Protein AF-A0A3N1JK08-F1 (afdb_monomer)

Radius of gyration: 27.76 Å; Cα contacts (8 Å, |Δi|>4): 219; chains: 1; bounding box: 85×27×81 Å

Secondary structure (DSSP, 8-state):
-------PPPEEEE-HHHHHHHS---THHHHHHHHHHHHHHHHHHHHHHHHIIIIII--HHHHHHHHHHHHHHHHHHHHHHHHHHHHHHHHHHHHHHHHHHHHHHHHHHHTTPPPP-HHHHHHHHTS-TTPPP----S---TT----EEEE--S-TTEEEEEEEETTTTEEEEEEEE---------

pLDDT: mean 75.29, std 17.27, range [30.97, 95.31]

Foldseek 3Di:
DDDDDDWQDKDKAQLLLLVVLLPPPDCVVLVVLCVVLVVVLVVQLVVQLCCCCVPPPVDNVVSNVVSVVVSVVSVVVSVVVVVVVSVVSVVSSLVSLLVRLVVVQVRCVVSVHAGFDSNVSSVLSNDPQQDDDDDDPDDDDRHGGCQKDWTDGPDNQKIWIWGWDDVSIMIMIIIDGDPDPPPPDD

Structure (mmCIF, N/CA/C/O backbone):
data_AF-A0A3N1JK08-F1
#
_entry.id   AF-A0A3N1JK08-F1
#
loop_
_atom_site.group_PDB
_atom_site.id
_atom_site.type_symbol
_atom_site.label_atom_id
_atom_site.label_alt_id
_atom_site.label_comp_id
_atom_site.label_asym_id
_atom_site.label_entity_id
_atom_site.label_seq_id
_atom_site.pdbx_PDB_ins_code
_atom_site.Cartn_x
_atom_site.Cartn_y
_atom_site.Cartn_z
_atom_site.occupancy
_atom_site.B_iso_or_equiv
_atom_site.auth_seq_id
_atom_site.auth_comp_id
_atom_site.auth_asym_id
_atom_site.auth_atom_id
_atom_site.pdbx_PDB_model_num
ATOM 1 N N . MET A 1 1 ? -26.810 13.423 39.790 1.00 31.41 1 MET A N 1
ATOM 2 C CA . MET A 1 1 ? -27.246 13.125 38.409 1.00 31.41 1 MET A CA 1
ATOM 3 C C . MET A 1 1 ? -26.680 11.770 38.028 1.00 31.41 1 MET A C 1
ATOM 5 O O . MET A 1 1 ? -25.498 11.568 38.285 1.00 31.41 1 MET A O 1
ATOM 9 N N . PRO A 1 2 ? -27.500 10.824 37.549 1.00 30.97 2 PRO A N 1
ATOM 10 C CA . PRO A 1 2 ? -27.060 9.454 37.349 1.00 30.97 2 PRO A CA 1
ATOM 11 C C . PRO A 1 2 ? -26.238 9.355 36.062 1.00 30.97 2 PRO A C 1
ATOM 13 O O . PRO A 1 2 ? -26.643 9.842 35.012 1.00 30.97 2 PRO A O 1
ATOM 16 N N . VAL A 1 3 ? -25.067 8.742 36.186 1.00 31.19 3 VAL A N 1
ATOM 17 C CA . VAL A 1 3 ? -24.175 8.369 35.089 1.00 31.19 3 VAL A CA 1
ATOM 18 C C . VAL A 1 3 ? -24.888 7.303 34.255 1.00 31.19 3 VAL A C 1
ATOM 20 O O . VAL A 1 3 ? -25.159 6.213 34.759 1.00 31.19 3 VAL A O 1
ATOM 23 N N . THR A 1 4 ? -25.221 7.611 33.004 1.00 40.06 4 THR A N 1
ATOM 24 C CA . THR A 1 4 ? -25.591 6.602 32.005 1.00 40.06 4 THR A CA 1
ATOM 25 C C . THR A 1 4 ? -24.372 5.714 31.765 1.00 40.06 4 THR A C 1
ATOM 27 O O . THR A 1 4 ? -23.363 6.164 31.229 1.00 40.06 4 THR A O 1
ATOM 30 N N . ARG A 1 5 ? -24.437 4.477 32.262 1.00 43.75 5 ARG A N 1
ATOM 31 C CA . ARG A 1 5 ? -23.526 3.387 31.898 1.00 43.75 5 ARG A CA 1
ATOM 32 C C . ARG A 1 5 ? -23.785 2.995 30.433 1.00 43.75 5 ARG A C 1
ATOM 34 O O . ARG A 1 5 ? -24.937 3.071 30.018 1.00 43.75 5 ARG A O 1
ATOM 41 N N . ASP A 1 6 ? -22.727 2.571 29.734 1.00 49.94 6 ASP A N 1
ATOM 42 C CA . ASP A 1 6 ? -22.712 1.768 28.485 1.00 49.94 6 ASP A CA 1
ATOM 43 C C . ASP A 1 6 ? -22.079 2.394 27.222 1.00 49.94 6 ASP A C 1
ATOM 45 O O . ASP A 1 6 ? -22.356 1.944 26.112 1.00 49.94 6 ASP A O 1
ATOM 49 N N . ASP A 1 7 ? -21.143 3.338 27.366 1.00 63.88 7 ASP A N 1
ATOM 50 C CA . ASP A 1 7 ? -20.165 3.632 26.304 1.00 63.88 7 ASP A CA 1
ATOM 51 C C . ASP A 1 7 ? -18.845 2.912 26.628 1.00 63.88 7 ASP A C 1
ATOM 53 O O . ASP A 1 7 ? -18.187 3.213 27.631 1.00 63.88 7 ASP A O 1
ATOM 57 N N . LEU A 1 8 ? -18.460 1.921 25.812 1.00 70.19 8 LEU A N 1
ATOM 58 C CA . LEU A 1 8 ? -17.152 1.268 25.933 1.00 70.19 8 LEU A CA 1
ATOM 59 C C . LEU A 1 8 ? -16.042 2.328 25.805 1.00 70.19 8 LEU A C 1
ATOM 61 O O . LEU A 1 8 ? -16.158 3.248 24.988 1.00 70.19 8 LEU A O 1
ATOM 65 N N . PRO A 1 9 ? -14.943 2.223 26.573 1.00 81.12 9 PRO A N 1
ATOM 66 C CA . PRO A 1 9 ? -13.905 3.245 26.558 1.00 81.12 9 PRO A CA 1
ATOM 67 C C . PRO A 1 9 ? -13.297 3.365 25.159 1.00 81.12 9 PRO A C 1
ATOM 69 O O . PRO A 1 9 ? -12.980 2.362 24.516 1.00 81.12 9 PRO A O 1
ATOM 72 N N . ALA A 1 10 ? -13.125 4.596 24.677 1.00 84.56 10 ALA A N 1
ATOM 73 C CA . ALA A 1 10 ? -12.454 4.830 23.406 1.00 84.56 10 ALA A CA 1
ATOM 74 C C . ALA A 1 10 ? -10.987 4.388 23.509 1.00 84.56 10 ALA A C 1
ATOM 76 O O . ALA A 1 10 ? -10.254 4.835 24.394 1.00 84.56 10 ALA A O 1
ATOM 77 N N . ILE A 1 11 ? -10.549 3.535 22.587 1.00 88.81 11 ILE A N 1
ATOM 78 C CA . ILE A 1 11 ? -9.149 3.115 22.485 1.00 88.81 11 ILE A CA 1
ATOM 79 C C . ILE A 1 11 ? -8.436 3.963 21.437 1.00 88.81 11 ILE A C 1
ATOM 81 O O . ILE A 1 11 ? -9.032 4.364 20.439 1.00 88.81 11 ILE A O 1
ATOM 85 N N . VAL A 1 12 ? -7.150 4.231 21.645 1.00 88.81 12 VAL A N 1
ATOM 86 C CA . VAL A 1 12 ? -6.300 4.939 20.681 1.00 88.81 12 VAL A CA 1
ATOM 87 C C . VAL A 1 12 ? -5.033 4.123 20.478 1.00 88.81 12 VAL A C 1
ATOM 89 O O . VAL A 1 12 ? -4.355 3.773 21.440 1.00 88.81 12 VAL A O 1
ATOM 92 N N . VAL A 1 13 ? -4.724 3.808 19.224 1.00 89.56 13 VAL A N 1
ATOM 93 C CA . VAL A 1 13 ? -3.572 2.991 18.832 1.00 89.56 13 VAL A CA 1
ATOM 94 C C . VAL A 1 13 ? -2.734 3.764 17.822 1.00 89.56 13 VAL A C 1
ATOM 96 O O . VAL A 1 13 ? -3.271 4.324 16.870 1.00 89.56 13 VAL A O 1
ATOM 99 N N . ASP A 1 14 ? -1.416 3.783 18.008 1.00 89.31 14 ASP A N 1
ATOM 100 C CA . ASP A 1 14 ? -0.494 4.355 17.024 1.00 89.31 14 ASP A CA 1
ATOM 101 C C . ASP A 1 14 ? -0.517 3.544 15.714 1.00 89.31 14 ASP A C 1
ATOM 103 O O . ASP A 1 14 ? -0.341 2.314 15.697 1.00 89.31 14 ASP A O 1
ATOM 107 N N . THR A 1 15 ? -0.759 4.256 14.613 1.00 87.94 15 THR A N 1
ATOM 108 C CA . THR A 1 15 ? -0.823 3.716 13.249 1.00 87.94 15 THR A CA 1
ATOM 109 C C . THR A 1 15 ? 0.031 4.519 12.271 1.00 87.94 15 THR A C 1
ATOM 111 O O . THR A 1 15 ? -0.183 4.472 11.057 1.00 87.94 15 THR A O 1
ATOM 114 N N . SER A 1 16 ? 1.040 5.225 12.783 1.00 86.00 16 SER A N 1
ATOM 115 C CA . SER A 1 16 ? 2.028 5.950 11.981 1.00 86.00 16 SER A CA 1
ATOM 116 C C . SER A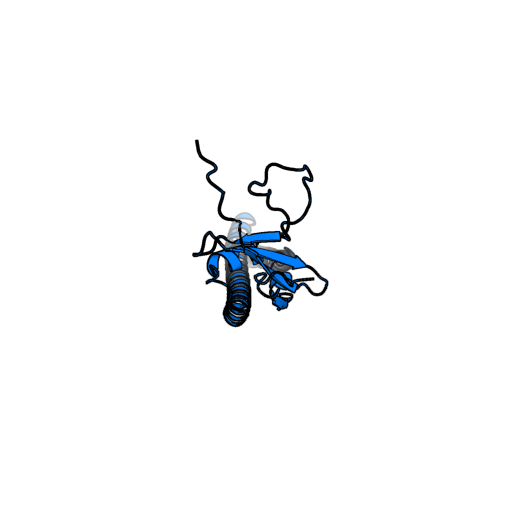 1 16 ? 2.776 5.044 10.989 1.00 86.00 16 SER A C 1
ATOM 118 O O . SER A 1 16 ? 3.087 5.463 9.871 1.00 86.00 16 SER A O 1
ATOM 120 N N . ASP A 1 17 ? 2.979 3.770 11.342 1.00 87.50 17 ASP A N 1
ATOM 121 C CA . ASP A 1 17 ? 3.538 2.733 10.469 1.00 87.50 17 ASP A CA 1
ATOM 122 C C . ASP A 1 17 ? 2.658 2.457 9.240 1.00 87.50 17 ASP A C 1
ATOM 124 O O . ASP A 1 17 ? 3.168 2.279 8.130 1.00 87.50 17 ASP A O 1
ATOM 128 N N . VAL A 1 18 ? 1.335 2.457 9.419 1.00 87.50 18 VAL A N 1
ATOM 129 C CA . VAL A 1 18 ? 0.358 2.321 8.332 1.00 87.50 18 VAL A CA 1
ATOM 130 C C . VAL A 1 18 ? 0.371 3.559 7.442 1.00 87.50 18 VAL A C 1
ATOM 132 O O . VAL A 1 18 ? 0.402 3.417 6.219 1.00 87.50 18 VAL A O 1
ATOM 135 N N . ALA A 1 19 ? 0.385 4.758 8.030 1.00 83.19 19 ALA A N 1
ATOM 136 C CA . ALA A 1 19 ? 0.432 6.013 7.280 1.00 83.19 19 ALA A CA 1
ATOM 137 C C . ALA A 1 19 ? 1.659 6.072 6.352 1.00 83.19 19 ALA A C 1
ATOM 139 O O . ALA A 1 19 ? 1.534 6.404 5.171 1.00 83.19 19 ALA A O 1
ATOM 140 N N . ALA A 1 20 ? 2.823 5.637 6.847 1.00 82.44 20 ALA A N 1
ATOM 141 C CA . ALA A 1 20 ? 4.070 5.604 6.084 1.00 82.44 20 ALA A CA 1
ATOM 142 C C . ALA A 1 20 ? 4.023 4.687 4.843 1.00 82.44 20 ALA A C 1
ATOM 144 O O . ALA A 1 20 ? 4.713 4.949 3.859 1.00 82.44 20 ALA A O 1
ATOM 145 N N . VAL A 1 21 ? 3.213 3.619 4.864 1.00 83.50 21 VAL A N 1
ATOM 146 C CA . VAL A 1 21 ? 3.087 2.660 3.743 1.00 83.50 21 VAL A CA 1
ATOM 147 C C . VAL A 1 21 ? 1.815 2.841 2.905 1.00 83.50 21 VAL A C 1
ATOM 149 O O . VAL A 1 21 ? 1.654 2.168 1.879 1.00 83.50 21 VAL A O 1
ATOM 152 N N . ARG A 1 22 ? 0.894 3.711 3.344 1.00 78.31 22 ARG A N 1
ATOM 153 C CA . ARG A 1 22 ? -0.372 4.010 2.659 1.0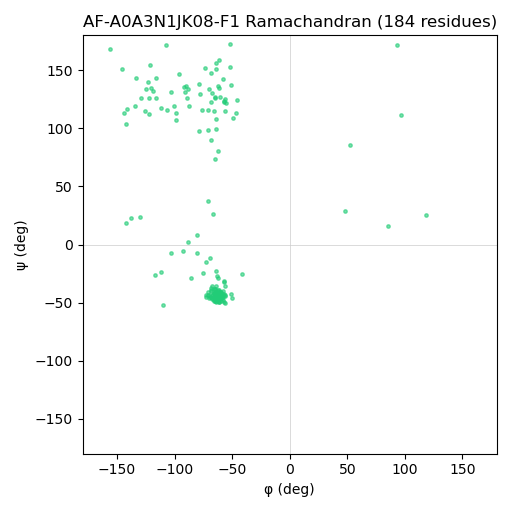0 78.31 22 ARG A CA 1
ATOM 154 C C . ARG A 1 22 ? -0.137 4.833 1.404 1.00 78.31 22 ARG A C 1
ATOM 156 O O . ARG A 1 22 ? -0.653 4.472 0.348 1.00 78.31 22 ARG A O 1
ATOM 163 N N . ALA A 1 23 ? 0.698 5.868 1.489 1.00 64.56 23 ALA A N 1
ATOM 164 C CA . ALA A 1 23 ? 1.142 6.579 0.299 1.00 64.56 23 ALA A CA 1
ATOM 165 C C . ALA A 1 23 ? 1.801 5.563 -0.652 1.00 64.56 23 ALA A C 1
ATOM 167 O O . ALA A 1 23 ? 2.691 4.819 -0.222 1.00 64.56 23 ALA A O 1
ATOM 168 N N . PRO A 1 24 ? 1.370 5.456 -1.924 1.00 56.00 24 PRO A N 1
ATOM 169 C CA . PRO A 1 24 ? 2.041 4.576 -2.864 1.00 56.00 24 PRO A CA 1
ATOM 170 C C . PRO A 1 24 ? 3.509 4.993 -2.911 1.00 56.00 24 PRO A C 1
ATOM 172 O O . PRO A 1 24 ? 3.815 6.121 -3.295 1.00 56.00 24 PRO A O 1
ATOM 175 N N . ALA A 1 25 ? 4.402 4.100 -2.466 1.00 51.56 25 ALA A N 1
ATOM 176 C CA . ALA A 1 25 ? 5.840 4.326 -2.489 1.00 51.56 25 ALA A CA 1
ATOM 177 C C . ALA A 1 25 ? 6.214 4.872 -3.869 1.00 51.56 25 ALA A C 1
ATOM 179 O O . ALA A 1 25 ? 5.998 4.194 -4.880 1.00 51.56 25 ALA A O 1
ATOM 180 N N . GLY A 1 26 ? 6.654 6.133 -3.873 1.00 50.06 26 GLY A N 1
ATOM 181 C CA . GLY A 1 26 ? 6.590 7.017 -5.026 1.00 50.06 26 GLY A CA 1
ATOM 182 C C . GLY A 1 26 ? 7.187 6.415 -6.291 1.00 50.06 26 GLY A C 1
ATOM 183 O O . GLY A 1 26 ? 8.118 5.607 -6.250 1.00 50.06 26 GLY A O 1
ATOM 184 N N . ARG A 1 27 ? 6.674 6.884 -7.434 1.00 53.81 27 ARG A N 1
ATOM 185 C CA . ARG A 1 27 ? 7.155 6.585 -8.796 1.00 53.81 27 ARG A CA 1
ATOM 186 C C . ARG A 1 27 ? 8.690 6.578 -8.919 1.00 53.81 27 ARG A C 1
ATOM 188 O O . ARG A 1 27 ? 9.209 5.857 -9.758 1.00 53.81 27 ARG A O 1
ATOM 195 N N . GLY A 1 28 ? 9.407 7.304 -8.054 1.00 57.31 28 GLY A N 1
ATOM 196 C CA . GLY A 1 28 ? 10.863 7.468 -8.061 1.00 57.31 28 GLY A CA 1
ATOM 197 C C . GLY A 1 28 ? 11.683 6.177 -8.139 1.00 57.31 28 GLY A C 1
ATOM 198 O O . GLY A 1 28 ? 12.576 6.100 -8.974 1.00 57.31 28 GLY A O 1
ATOM 199 N N . ALA A 1 29 ? 11.374 5.138 -7.355 1.00 62.25 29 ALA A N 1
ATOM 200 C CA . ALA A 1 29 ? 12.167 3.901 -7.404 1.00 62.25 29 ALA A CA 1
ATOM 201 C C . ALA A 1 29 ? 12.002 3.150 -8.739 1.00 62.25 29 ALA A C 1
ATOM 203 O O . ALA A 1 29 ? 12.962 2.582 -9.250 1.00 62.25 29 ALA A O 1
ATOM 204 N N . SER A 1 30 ? 10.803 3.180 -9.325 1.00 68.06 30 SER A N 1
ATOM 205 C CA . SER A 1 30 ? 10.560 2.611 -10.655 1.00 68.06 30 SER A CA 1
ATOM 206 C C . SER A 1 30 ? 11.224 3.475 -11.733 1.00 68.06 30 SER A C 1
ATOM 208 O O . SER A 1 30 ? 11.910 2.944 -12.601 1.00 68.06 30 SER A O 1
ATOM 210 N N . THR A 1 31 ? 11.150 4.807 -11.619 1.00 76.06 31 THR A N 1
ATOM 211 C CA . THR A 1 31 ? 11.839 5.740 -12.524 1.00 76.06 31 THR A CA 1
ATOM 212 C C . THR A 1 31 ? 13.348 5.496 -12.569 1.00 76.06 31 THR A C 1
ATOM 214 O O . THR A 1 31 ? 13.912 5.449 -13.658 1.00 76.06 31 THR A O 1
ATOM 217 N N . SER A 1 32 ? 14.008 5.289 -11.425 1.00 77.19 32 SER A N 1
ATOM 218 C CA . SER A 1 32 ? 15.452 5.013 -11.383 1.00 77.19 32 SER A CA 1
ATOM 219 C C . SER A 1 32 ? 15.828 3.677 -12.030 1.00 77.19 32 SER A C 1
ATOM 221 O O . SER A 1 32 ? 16.840 3.615 -12.724 1.00 77.19 32 SER A O 1
ATOM 223 N N . VAL A 1 33 ? 15.016 2.624 -11.853 1.00 81.44 33 VAL A N 1
ATOM 224 C CA . VAL A 1 33 ? 15.239 1.315 -12.500 1.00 81.44 33 VAL A CA 1
ATOM 225 C C . VAL A 1 33 ? 15.161 1.446 -14.018 1.00 81.44 33 VAL A C 1
ATOM 227 O O . VAL A 1 33 ? 16.070 0.996 -14.716 1.00 81.44 33 VAL A O 1
ATOM 230 N N . T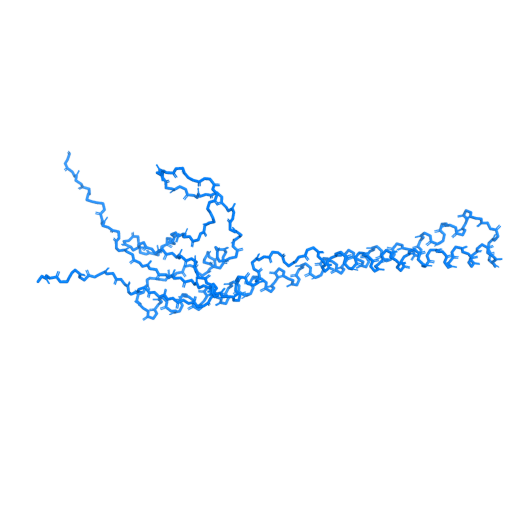YR A 1 34 ? 14.119 2.108 -14.529 1.00 81.94 34 TYR A N 1
ATOM 231 C CA . TYR A 1 34 ? 13.985 2.339 -15.967 1.00 81.94 34 TYR A CA 1
ATOM 232 C C . TYR A 1 34 ? 15.089 3.253 -16.499 1.00 81.94 34 TYR A C 1
ATOM 234 O O . TYR A 1 34 ? 15.663 2.943 -17.536 1.00 81.94 34 TYR A O 1
ATOM 242 N N . ALA A 1 35 ? 15.441 4.326 -15.786 1.00 84.44 35 ALA A N 1
ATOM 243 C CA . ALA A 1 35 ? 16.510 5.232 -16.201 1.00 84.44 35 ALA A CA 1
ATOM 244 C C . ALA A 1 35 ? 17.861 4.511 -16.317 1.00 84.44 35 ALA A C 1
ATOM 246 O O . ALA A 1 35 ? 18.547 4.659 -17.328 1.00 84.44 35 ALA A O 1
ATOM 247 N N . LEU A 1 36 ? 18.218 3.691 -15.322 1.00 86.31 36 LEU A N 1
ATOM 248 C CA . LEU A 1 36 ? 19.466 2.931 -15.334 1.00 86.31 36 LEU A CA 1
ATOM 249 C C . LEU A 1 36 ? 19.471 1.890 -16.459 1.00 86.31 36 LEU A C 1
ATOM 251 O O . LEU A 1 36 ? 20.415 1.844 -17.243 1.00 86.31 36 LEU A O 1
ATOM 255 N N . ALA A 1 37 ? 18.405 1.094 -16.579 1.00 87.75 37 ALA A N 1
ATOM 256 C CA . ALA A 1 37 ? 18.310 0.069 -17.614 1.00 87.75 37 ALA A CA 1
ATOM 257 C C . ALA A 1 37 ? 18.355 0.668 -19.027 1.00 87.75 37 ALA A C 1
ATOM 259 O O . ALA A 1 37 ? 19.010 0.114 -19.909 1.00 87.75 37 ALA A O 1
ATOM 260 N N . TYR A 1 38 ? 17.708 1.818 -19.232 1.00 86.00 38 TYR A N 1
ATOM 261 C CA . TYR A 1 38 ? 17.707 2.511 -20.516 1.00 86.00 38 TYR A CA 1
ATOM 262 C C . TYR A 1 38 ? 19.083 3.100 -20.840 1.00 86.00 38 TYR A C 1
ATOM 264 O O . TYR A 1 38 ? 19.588 2.898 -21.941 1.00 86.00 38 TYR A O 1
ATOM 272 N N . ALA A 1 39 ? 19.732 3.761 -19.873 1.00 88.88 39 ALA A N 1
ATOM 273 C CA . ALA A 1 39 ? 21.080 4.296 -20.051 1.00 88.88 39 ALA A CA 1
ATOM 274 C C . ALA A 1 39 ? 22.092 3.185 -20.377 1.00 88.88 39 ALA A C 1
ATOM 276 O O . ALA A 1 39 ? 22.854 3.303 -21.337 1.00 88.88 39 ALA A O 1
ATOM 277 N N . SER A 1 40 ? 22.060 2.073 -19.635 1.00 89.56 40 SER A N 1
ATOM 278 C CA . SER A 1 40 ? 22.919 0.917 -19.905 1.00 89.56 40 SER A CA 1
ATOM 279 C C . SER A 1 40 ? 22.621 0.273 -21.260 1.00 89.56 40 SER A C 1
ATOM 281 O O . SER A 1 40 ? 23.556 -0.058 -21.985 1.00 89.56 40 SER A O 1
ATOM 283 N N . GLY A 1 41 ? 21.343 0.148 -21.634 1.00 88.38 41 GLY A N 1
ATOM 284 C CA . GLY A 1 41 ? 20.934 -0.376 -22.936 1.00 88.38 41 GLY A CA 1
ATOM 285 C C . GLY A 1 41 ? 21.447 0.477 -24.099 1.00 88.38 41 GLY A C 1
ATOM 286 O O . GLY A 1 41 ? 22.018 -0.059 -25.043 1.00 88.38 41 GLY A O 1
ATOM 287 N N . VAL A 1 42 ? 21.330 1.806 -24.010 1.00 89.69 42 VAL A N 1
ATOM 288 C CA . VAL A 1 42 ? 21.852 2.729 -25.035 1.00 89.69 42 VAL A CA 1
ATOM 289 C C . VAL A 1 42 ? 23.375 2.629 -25.152 1.00 89.69 42 VAL A C 1
ATOM 291 O O . VAL A 1 42 ? 23.900 2.547 -26.261 1.00 89.69 42 VAL A O 1
ATOM 294 N N . LEU A 1 43 ? 24.097 2.582 -24.028 1.00 90.12 43 LEU A N 1
ATOM 295 C CA . LEU A 1 43 ? 25.555 2.431 -24.042 1.00 90.12 43 LEU A CA 1
ATOM 296 C C . LEU A 1 43 ? 25.986 1.092 -24.660 1.00 90.12 43 LEU A C 1
ATOM 298 O O . LEU A 1 43 ? 26.894 1.068 -25.492 1.00 90.12 43 LEU A O 1
ATOM 302 N N . ALA A 1 44 ? 25.308 -0.005 -24.307 1.00 88.19 44 ALA A N 1
ATOM 303 C CA . ALA A 1 44 ? 25.562 -1.323 -24.884 1.00 88.19 44 ALA A CA 1
ATOM 304 C C . ALA A 1 44 ? 25.276 -1.345 -26.392 1.00 88.19 44 ALA A C 1
ATOM 306 O O . ALA A 1 44 ? 26.085 -1.861 -27.162 1.00 88.19 44 ALA A O 1
ATOM 307 N N . PHE A 1 45 ? 24.173 -0.728 -26.824 1.00 90.31 45 PHE A N 1
ATOM 308 C CA . PHE A 1 45 ? 23.820 -0.602 -28.236 1.00 90.31 45 PHE A CA 1
ATOM 309 C C . PHE A 1 45 ? 24.922 0.092 -29.041 1.00 90.31 45 PHE A C 1
ATOM 311 O O . PHE A 1 45 ? 25.358 -0.422 -30.070 1.00 90.31 45 PHE A O 1
ATOM 318 N N . ILE A 1 46 ? 25.398 1.243 -28.555 1.00 88.75 46 ILE A N 1
ATOM 319 C CA . ILE A 1 46 ? 26.444 2.023 -29.223 1.00 88.75 46 ILE A CA 1
ATOM 320 C C . ILE A 1 46 ? 27.746 1.221 -29.274 1.00 88.75 46 ILE A C 1
ATOM 322 O O . ILE A 1 46 ? 28.329 1.074 -30.347 1.00 88.75 46 ILE A O 1
ATOM 326 N N . ALA A 1 47 ? 28.186 0.662 -28.144 1.00 86.75 47 ALA A N 1
ATOM 327 C CA . ALA A 1 47 ? 29.444 -0.077 -28.066 1.00 86.75 47 ALA A CA 1
ATOM 328 C C . ALA A 1 47 ? 29.449 -1.311 -28.983 1.00 86.75 47 ALA A C 1
ATOM 330 O O . ALA A 1 47 ? 30.396 -1.518 -29.743 1.00 86.75 47 ALA A O 1
ATOM 331 N N . ILE A 1 48 ? 28.373 -2.102 -28.955 1.00 87.44 48 ILE A N 1
ATOM 332 C CA . ILE A 1 48 ? 28.247 -3.320 -29.762 1.00 87.44 48 ILE A CA 1
ATOM 333 C C . ILE A 1 48 ? 28.074 -2.963 -31.236 1.00 87.44 48 ILE A C 1
ATOM 335 O O . ILE A 1 48 ? 28.732 -3.564 -32.078 1.00 87.44 48 ILE A O 1
ATOM 339 N N . GLY A 1 49 ? 27.246 -1.968 -31.561 1.00 82.81 49 GLY A N 1
ATOM 340 C CA . GLY A 1 49 ? 27.041 -1.523 -32.938 1.00 82.81 49 GLY A CA 1
ATOM 341 C C . GLY A 1 49 ? 28.334 -1.022 -33.582 1.00 82.81 49 GLY A C 1
ATOM 342 O O . GLY A 1 49 ? 28.663 -1.432 -34.696 1.00 82.81 49 GLY A O 1
ATOM 343 N N . VAL A 1 50 ? 29.108 -0.201 -32.860 1.00 86.31 50 VAL A N 1
ATOM 344 C CA . VAL A 1 50 ? 30.419 0.286 -33.317 1.00 86.31 50 VAL A CA 1
ATOM 345 C C . VAL A 1 50 ? 31.402 -0.870 -33.483 1.00 86.31 50 VAL A C 1
ATOM 347 O O . VAL A 1 50 ? 32.038 -0.964 -34.529 1.00 86.31 50 VAL A O 1
ATOM 350 N N . TYR A 1 51 ? 31.500 -1.773 -32.504 1.00 87.00 51 TYR A N 1
ATOM 351 C CA . TYR A 1 51 ? 32.405 -2.923 -32.571 1.00 87.00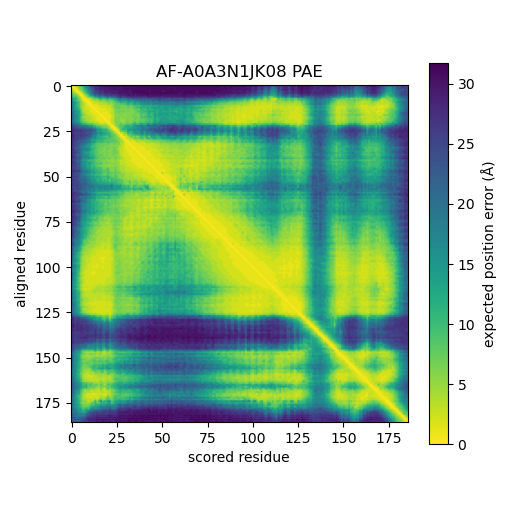 51 TYR A CA 1
ATOM 352 C C . TYR A 1 51 ? 32.077 -3.863 -33.741 1.00 87.00 51 TYR A C 1
ATOM 354 O O . TYR A 1 51 ? 32.953 -4.194 -34.542 1.00 87.00 51 TYR A O 1
ATOM 362 N N . GLN A 1 52 ? 30.805 -4.251 -33.874 1.00 85.19 52 GLN A N 1
ATOM 363 C CA . GLN A 1 52 ? 30.328 -5.143 -34.932 1.00 85.19 52 GLN A CA 1
ATOM 364 C C . GLN A 1 52 ? 30.561 -4.537 -36.318 1.00 85.19 52 GLN A C 1
ATOM 366 O O . GLN A 1 52 ? 31.019 -5.230 -37.232 1.00 85.19 52 GLN A O 1
ATOM 371 N N . ASN A 1 53 ? 30.319 -3.231 -36.466 1.00 84.19 53 ASN A N 1
ATOM 372 C CA . ASN A 1 53 ? 30.516 -2.550 -37.737 1.00 84.19 53 ASN A CA 1
ATOM 373 C C . ASN A 1 53 ? 32.001 -2.369 -38.065 1.00 84.19 53 ASN A C 1
ATOM 375 O O . ASN A 1 53 ? 32.406 -2.615 -39.197 1.00 84.19 53 ASN A O 1
ATOM 379 N N . ALA A 1 54 ? 32.817 -1.970 -37.088 1.00 82.00 54 ALA A N 1
ATOM 380 C CA . ALA A 1 54 ? 34.236 -1.720 -37.308 1.00 82.00 54 ALA A CA 1
ATOM 381 C C . ALA A 1 54 ? 35.002 -3.009 -37.638 1.00 82.00 54 ALA A C 1
ATOM 383 O O . ALA A 1 54 ? 35.807 -3.017 -38.570 1.00 82.00 54 ALA A O 1
ATOM 384 N N . TRP A 1 55 ? 34.734 -4.102 -36.911 1.00 82.88 55 TRP A N 1
ATOM 385 C CA . TRP A 1 55 ? 35.640 -5.255 -36.902 1.00 82.88 55 TRP A CA 1
ATOM 386 C C . TRP A 1 55 ? 35.087 -6.566 -37.443 1.00 82.88 55 TRP A C 1
ATOM 388 O O . TRP A 1 55 ? 35.883 -7.362 -37.935 1.00 82.88 55 TRP A O 1
ATOM 398 N N . LEU A 1 56 ? 33.774 -6.801 -37.411 1.00 83.69 56 LEU A N 1
ATOM 399 C CA . LEU A 1 56 ? 33.225 -8.118 -37.759 1.00 83.69 56 LEU A CA 1
ATOM 400 C C . LEU A 1 56 ? 32.462 -8.125 -39.081 1.00 83.69 56 LEU A C 1
ATOM 402 O O . LEU A 1 56 ? 32.744 -8.946 -39.951 1.00 83.69 56 LEU A O 1
ATOM 406 N N . HIS A 1 57 ? 31.510 -7.212 -39.251 1.00 80.75 57 HIS A N 1
ATOM 407 C CA . HIS A 1 57 ? 30.554 -7.295 -40.354 1.00 80.75 57 HIS A CA 1
ATOM 408 C C . HIS A 1 57 ? 30.716 -6.205 -41.410 1.00 80.75 57 HIS A C 1
ATOM 410 O O . HIS A 1 57 ? 30.283 -6.421 -42.540 1.00 80.75 57 HIS A O 1
ATOM 416 N N . ARG A 1 58 ? 31.307 -5.045 -41.071 1.00 83.12 58 ARG A N 1
ATOM 417 C CA . ARG A 1 58 ? 31.438 -3.879 -41.978 1.00 83.12 58 ARG A CA 1
ATOM 418 C C . ARG A 1 58 ? 30.127 -3.503 -42.686 1.00 83.12 58 ARG A C 1
ATOM 420 O O . ARG A 1 58 ? 30.125 -2.987 -43.798 1.00 83.12 58 ARG A O 1
ATOM 427 N N . SER A 1 59 ? 29.007 -3.794 -42.029 1.00 86.69 59 SER A N 1
ATOM 428 C CA . SER A 1 59 ? 27.648 -3.582 -42.509 1.00 86.69 59 SER A CA 1
ATOM 429 C C . SER A 1 59 ? 26.846 -2.956 -41.385 1.00 86.69 59 SER A C 1
ATOM 431 O O . SER A 1 59 ? 26.671 -3.553 -40.315 1.00 86.69 59 SER A O 1
ATOM 433 N N . VAL A 1 60 ? 26.337 -1.754 -41.647 1.00 82.38 60 VAL A N 1
ATOM 434 C CA . VAL A 1 60 ? 25.530 -0.994 -40.690 1.00 82.38 60 VAL A CA 1
ATOM 435 C C . VAL A 1 60 ? 24.264 -1.768 -40.320 1.00 82.38 60 VAL A C 1
ATOM 437 O O . VAL A 1 60 ? 23.934 -1.858 -39.142 1.00 82.38 60 VAL A O 1
ATOM 440 N N . GLY A 1 61 ? 23.599 -2.395 -41.297 1.00 80.75 61 GLY A N 1
ATOM 441 C CA . GLY A 1 61 ? 22.356 -3.141 -41.071 1.00 80.75 61 GLY A CA 1
ATOM 442 C C . GLY A 1 61 ? 22.544 -4.364 -40.171 1.00 80.75 61 GLY A C 1
ATOM 443 O O . GLY A 1 61 ? 21.820 -4.532 -39.192 1.00 80.75 61 GLY A O 1
ATOM 444 N N . THR A 1 62 ? 23.556 -5.189 -40.448 1.00 83.94 62 THR A N 1
ATOM 445 C CA . THR A 1 62 ? 23.842 -6.391 -39.643 1.00 83.94 62 THR A CA 1
ATOM 446 C C . THR A 1 62 ? 24.272 -6.018 -38.225 1.00 83.94 62 THR A C 1
ATOM 448 O O . THR A 1 62 ? 23.816 -6.616 -37.251 1.00 83.94 62 THR A O 1
ATOM 451 N N . SER A 1 63 ? 25.106 -4.984 -38.096 1.00 83.31 63 SER A N 1
ATOM 452 C CA . SER A 1 63 ? 25.605 -4.509 -36.802 1.00 83.31 63 SER A CA 1
ATOM 453 C C . SER A 1 63 ? 24.497 -3.884 -35.956 1.00 83.31 63 SER A C 1
ATOM 455 O O . SER A 1 63 ? 24.454 -4.106 -34.749 1.00 83.31 63 SER A O 1
ATOM 457 N N . PHE A 1 64 ? 23.566 -3.163 -36.591 1.00 87.00 64 PHE A N 1
ATOM 458 C CA . PHE A 1 64 ? 22.373 -2.618 -35.947 1.00 87.00 64 PHE A CA 1
ATOM 459 C C . PHE A 1 64 ? 21.489 -3.726 -35.370 1.00 87.00 64 PHE A C 1
ATOM 461 O O . PHE A 1 64 ? 21.116 -3.656 -34.203 1.00 87.00 64 PHE A O 1
ATOM 468 N N . LEU A 1 65 ? 21.173 -4.761 -36.158 1.00 86.69 65 LEU A N 1
ATOM 469 C CA . LEU A 1 65 ? 20.309 -5.859 -35.707 1.00 86.69 65 LEU A CA 1
ATOM 470 C C . LEU A 1 65 ? 20.936 -6.638 -34.547 1.00 86.69 65 LEU A C 1
ATOM 472 O O . LEU A 1 65 ? 20.246 -6.964 -33.582 1.00 86.69 65 LEU A O 1
ATOM 476 N N . LEU A 1 66 ? 22.247 -6.885 -34.608 1.00 85.25 66 LEU A N 1
ATOM 477 C CA . LEU A 1 66 ? 22.976 -7.514 -33.510 1.00 85.25 66 LEU A CA 1
ATOM 478 C C . LEU A 1 66 ? 22.961 -6.632 -32.263 1.00 85.25 66 LEU A C 1
ATOM 480 O O . LEU A 1 66 ? 22.604 -7.110 -31.191 1.00 85.25 66 LEU A O 1
ATOM 484 N N . ALA A 1 67 ? 23.280 -5.344 -32.391 1.00 84.31 67 ALA A N 1
ATOM 485 C CA . ALA A 1 67 ? 23.226 -4.415 -31.268 1.00 84.31 67 ALA A CA 1
ATOM 486 C C . ALA A 1 67 ? 21.819 -4.349 -30.653 1.00 84.31 67 ALA A C 1
ATOM 488 O O . ALA A 1 67 ? 21.686 -4.427 -29.436 1.00 84.31 67 ALA A O 1
ATOM 489 N N . ALA A 1 68 ? 20.766 -4.290 -31.473 1.00 84.88 68 ALA A N 1
ATOM 490 C CA . ALA A 1 68 ? 19.380 -4.284 -31.011 1.00 84.88 68 ALA A CA 1
ATOM 491 C C . ALA A 1 68 ? 19.030 -5.559 -30.227 1.00 84.88 68 ALA A C 1
ATOM 493 O O . ALA A 1 68 ? 18.435 -5.469 -29.153 1.00 84.88 68 ALA A O 1
ATOM 494 N N . LEU A 1 69 ? 19.457 -6.733 -30.710 1.00 90.06 69 LEU A N 1
ATOM 495 C CA . LEU A 1 69 ? 19.259 -8.009 -30.016 1.00 90.06 69 LEU A CA 1
ATOM 496 C C . LEU A 1 69 ? 19.880 -7.996 -28.610 1.00 90.06 69 LEU A C 1
ATOM 498 O O . LEU A 1 69 ? 19.261 -8.467 -27.658 1.00 90.06 69 LEU A O 1
ATOM 502 N N . TRP A 1 70 ? 21.065 -7.400 -28.461 1.00 85.94 70 TRP A N 1
ATOM 503 C CA . TRP A 1 70 ? 21.765 -7.294 -27.176 1.00 85.94 70 TRP A CA 1
ATOM 504 C C . TRP A 1 70 ? 21.144 -6.291 -26.193 1.00 85.94 70 TRP A C 1
ATOM 506 O O . TRP A 1 70 ? 21.439 -6.352 -24.999 1.00 85.94 70 TRP A O 1
ATOM 516 N N . VAL A 1 71 ? 20.259 -5.400 -26.650 1.00 87.31 71 VAL A N 1
ATOM 517 C CA . VAL A 1 71 ? 19.548 -4.440 -25.782 1.00 87.31 71 VAL A CA 1
ATOM 518 C C . VAL A 1 71 ? 18.284 -5.040 -25.170 1.00 87.31 71 VAL A C 1
ATOM 520 O O . VAL A 1 71 ? 17.908 -4.672 -24.056 1.00 87.31 71 VAL A O 1
ATOM 523 N N . VAL A 1 72 ? 17.639 -5.995 -25.850 1.00 85.56 72 VAL A N 1
ATOM 524 C CA . VAL A 1 72 ? 16.391 -6.634 -25.384 1.00 85.56 72 VAL A CA 1
ATOM 525 C C . VAL A 1 72 ? 16.478 -7.156 -23.935 1.00 85.56 72 VAL A C 1
ATOM 527 O O . VAL A 1 72 ? 15.545 -6.894 -23.167 1.00 85.56 72 VAL A O 1
ATOM 530 N N . PRO A 1 73 ? 17.577 -7.807 -23.491 1.00 87.38 73 PRO A N 1
ATOM 531 C CA . PRO A 1 73 ? 17.726 -8.237 -22.101 1.00 87.38 73 PRO A CA 1
ATOM 532 C C . PRO A 1 73 ? 17.598 -7.107 -21.070 1.00 87.38 73 PRO A C 1
ATOM 534 O O . PRO A 1 73 ? 17.015 -7.326 -20.011 1.00 87.38 73 PRO A O 1
ATOM 537 N N . PHE A 1 74 ? 18.072 -5.892 -21.366 1.00 85.38 74 PHE A N 1
ATOM 538 C CA . PHE A 1 74 ? 17.992 -4.757 -20.435 1.00 85.38 74 PHE A CA 1
ATOM 539 C C . PHE A 1 74 ? 16.543 -4.328 -20.184 1.00 85.38 74 PHE A C 1
ATOM 541 O O . PHE A 1 74 ? 16.155 -4.084 -19.041 1.00 85.38 74 PHE A O 1
ATOM 548 N N . ILE A 1 75 ? 15.723 -4.300 -21.238 1.00 84.62 75 ILE A N 1
ATOM 549 C CA . ILE A 1 75 ? 14.295 -3.967 -21.140 1.00 84.62 75 ILE A CA 1
ATOM 550 C C . ILE A 1 75 ? 13.561 -5.043 -20.334 1.00 84.62 75 ILE A C 1
ATOM 552 O O . ILE A 1 75 ? 12.796 -4.718 -19.421 1.00 84.62 75 ILE A O 1
ATOM 556 N N . ALA A 1 76 ? 13.831 -6.319 -20.630 1.00 87.62 76 ALA A N 1
ATOM 557 C CA . ALA A 1 76 ? 13.234 -7.444 -19.918 1.00 87.62 76 ALA A CA 1
ATOM 558 C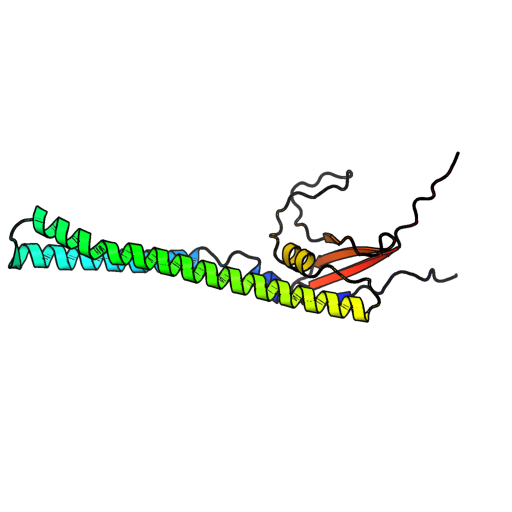 C . ALA A 1 76 ? 13.590 -7.427 -18.420 1.00 87.62 76 ALA A C 1
ATOM 560 O O . ALA A 1 76 ? 12.702 -7.532 -17.574 1.00 87.62 76 ALA A O 1
ATOM 561 N N . ILE A 1 77 ? 14.868 -7.218 -18.081 1.00 88.31 77 ILE A N 1
ATOM 562 C CA . ILE A 1 77 ? 15.337 -7.121 -16.691 1.00 88.31 77 ILE A CA 1
ATOM 563 C C . ILE A 1 77 ? 14.665 -5.949 -15.965 1.00 88.31 77 ILE A C 1
ATOM 565 O O . ILE A 1 77 ? 14.227 -6.124 -14.828 1.00 88.31 77 ILE A O 1
ATOM 569 N N . ALA A 1 78 ? 14.517 -4.788 -16.613 1.00 87.50 78 ALA A N 1
ATOM 570 C CA . ALA A 1 78 ? 13.839 -3.634 -16.018 1.00 87.50 78 ALA A CA 1
ATOM 571 C C . ALA A 1 78 ? 12.393 -3.958 -15.614 1.00 87.50 78 ALA A C 1
ATOM 573 O O . ALA A 1 78 ? 11.988 -3.667 -14.490 1.00 87.50 78 ALA A O 1
ATOM 574 N N . HIS A 1 79 ? 11.643 -4.630 -16.493 1.00 85.44 79 HIS A N 1
ATOM 575 C CA . HIS A 1 79 ? 10.252 -5.010 -16.228 1.00 85.44 79 HIS A CA 1
ATOM 576 C C . HIS A 1 79 ? 10.155 -6.068 -15.123 1.00 85.44 79 HIS A C 1
ATOM 578 O O . HIS A 1 79 ? 9.278 -5.996 -14.261 1.00 85.44 79 HIS A O 1
ATOM 584 N N . VAL A 1 80 ? 11.073 -7.040 -15.108 1.00 88.06 80 VAL A N 1
ATOM 585 C CA . VAL A 1 80 ? 11.125 -8.068 -14.058 1.00 88.06 80 VAL A CA 1
ATOM 586 C C . VAL A 1 80 ? 11.451 -7.448 -12.699 1.00 88.06 80 VAL A C 1
ATOM 588 O O . VAL A 1 80 ? 10.785 -7.772 -11.712 1.00 88.06 80 VAL A O 1
ATOM 591 N N . LEU A 1 81 ? 12.431 -6.542 -12.638 1.00 86.12 81 LEU A N 1
ATOM 592 C CA . LEU A 1 81 ? 12.805 -5.828 -11.416 1.00 86.12 81 LEU A CA 1
ATOM 593 C C . LEU A 1 81 ? 11.667 -4.943 -10.916 1.00 86.12 81 LEU A C 1
ATOM 595 O O . LEU A 1 81 ? 11.322 -5.015 -9.738 1.00 86.12 81 LEU A O 1
ATOM 599 N N . ASP A 1 82 ? 11.041 -4.163 -11.794 1.00 84.38 82 ASP A N 1
ATOM 600 C CA . ASP A 1 82 ? 9.904 -3.318 -11.431 1.00 84.38 82 ASP A CA 1
ATOM 601 C C . ASP A 1 82 ? 8.739 -4.165 -10.893 1.00 84.38 82 ASP A C 1
ATOM 603 O O . ASP A 1 82 ? 8.217 -3.903 -9.807 1.00 84.38 82 ASP A O 1
ATOM 607 N N . ALA A 1 83 ? 8.420 -5.283 -11.555 1.00 84.25 83 ALA A N 1
ATOM 608 C CA . ALA A 1 83 ? 7.404 -6.222 -11.089 1.00 84.25 83 ALA A CA 1
ATOM 609 C C . ALA A 1 83 ? 7.763 -6.891 -9.748 1.00 84.25 83 ALA A C 1
ATOM 611 O O . ALA A 1 83 ? 6.874 -7.172 -8.937 1.00 84.25 83 ALA A O 1
ATOM 612 N N . ALA A 1 84 ? 9.040 -7.195 -9.503 1.00 84.25 84 ALA A N 1
ATOM 613 C CA . ALA A 1 84 ? 9.506 -7.775 -8.244 1.00 84.25 84 ALA A CA 1
ATOM 614 C C . ALA A 1 84 ? 9.434 -6.756 -7.097 1.00 84.25 84 ALA A C 1
ATOM 616 O O . ALA A 1 84 ? 8.890 -7.061 -6.032 1.00 84.25 84 ALA A O 1
ATOM 617 N N . LEU A 1 85 ? 9.900 -5.528 -7.335 1.00 83.44 85 LEU A N 1
ATOM 618 C CA . LEU A 1 85 ? 9.847 -4.428 -6.374 1.00 83.44 85 LEU A CA 1
ATOM 619 C C . LEU A 1 85 ? 8.402 -4.048 -6.051 1.00 83.44 85 LEU A C 1
ATOM 621 O O . LEU A 1 85 ? 8.055 -3.918 -4.877 1.00 83.44 85 LEU A O 1
ATOM 625 N N . TYR A 1 86 ? 7.540 -3.943 -7.063 1.00 82.19 86 TYR A N 1
ATOM 626 C CA . TYR A 1 86 ? 6.114 -3.689 -6.880 1.00 82.19 86 TYR A CA 1
ATOM 627 C C . TYR A 1 86 ? 5.458 -4.768 -6.007 1.00 82.19 86 TYR A C 1
ATOM 629 O O . TYR A 1 86 ? 4.784 -4.456 -5.021 1.00 82.19 86 TYR A O 1
ATOM 637 N N . ARG A 1 87 ? 5.714 -6.052 -6.304 1.00 82.69 87 ARG A N 1
ATOM 638 C CA . ARG A 1 87 ? 5.217 -7.177 -5.494 1.00 82.69 87 ARG A CA 1
ATOM 639 C C . ARG A 1 87 ? 5.741 -7.132 -4.059 1.00 82.69 87 ARG A C 1
ATOM 641 O O . ARG A 1 87 ? 4.960 -7.349 -3.132 1.00 82.69 87 ARG A O 1
ATOM 648 N N . GLY A 1 88 ? 7.025 -6.831 -3.864 1.00 83.69 88 GLY A N 1
ATOM 649 C CA . GLY A 1 88 ? 7.638 -6.684 -2.542 1.00 83.69 88 GLY A CA 1
ATOM 650 C C . GLY A 1 88 ? 6.978 -5.577 -1.718 1.00 83.69 88 GLY A C 1
ATOM 651 O O . GLY A 1 88 ? 6.541 -5.821 -0.594 1.00 83.69 88 GLY A O 1
ATOM 652 N N . ARG A 1 89 ? 6.803 -4.389 -2.311 1.00 82.19 89 ARG A N 1
ATOM 653 C CA . ARG A 1 89 ? 6.126 -3.251 -1.666 1.00 82.19 89 ARG A CA 1
ATOM 654 C C . ARG A 1 89 ? 4.671 -3.573 -1.325 1.00 82.19 89 ARG A C 1
ATOM 656 O O . ARG A 1 89 ? 4.229 -3.284 -0.217 1.00 82.19 89 ARG A O 1
ATOM 663 N N . ARG A 1 90 ? 3.938 -4.236 -2.229 1.00 83.75 90 ARG A N 1
ATOM 664 C CA . ARG A 1 90 ? 2.551 -4.669 -1.982 1.00 83.75 90 ARG A CA 1
ATOM 665 C C . ARG A 1 90 ? 2.452 -5.640 -0.802 1.00 83.75 90 ARG A C 1
ATOM 667 O O . ARG A 1 90 ? 1.563 -5.490 0.034 1.00 83.75 90 ARG A O 1
ATOM 674 N N . ARG A 1 91 ? 3.376 -6.606 -0.707 1.00 87.06 91 ARG A N 1
ATOM 675 C CA . ARG A 1 91 ? 3.453 -7.552 0.422 1.00 87.06 91 ARG A CA 1
ATOM 676 C C . ARG A 1 91 ? 3.755 -6.837 1.737 1.00 87.06 91 ARG A C 1
ATOM 678 O O . ARG A 1 91 ? 3.063 -7.081 2.719 1.00 87.06 91 ARG A O 1
ATOM 685 N N . ALA A 1 92 ? 4.729 -5.926 1.742 1.00 86.62 92 ALA A N 1
ATOM 686 C CA . ALA A 1 92 ? 5.071 -5.137 2.924 1.00 86.62 92 ALA A CA 1
ATOM 687 C C . ALA A 1 92 ? 3.890 -4.269 3.394 1.00 86.62 92 ALA A C 1
ATOM 689 O O . ALA A 1 92 ? 3.539 -4.309 4.571 1.00 86.62 92 ALA A O 1
ATOM 690 N N . ARG A 1 93 ? 3.216 -3.567 2.468 1.00 87.38 93 ARG A N 1
ATOM 691 C CA . ARG A 1 93 ? 2.010 -2.767 2.751 1.00 87.38 93 ARG A CA 1
ATOM 692 C C . ARG A 1 93 ? 0.916 -3.616 3.402 1.00 87.38 93 ARG A C 1
ATOM 694 O O . ARG A 1 93 ? 0.405 -3.249 4.456 1.00 87.38 93 ARG A O 1
ATOM 701 N N . SER A 1 94 ? 0.603 -4.772 2.815 1.00 89.25 94 SER A N 1
ATOM 702 C CA . SER A 1 94 ? -0.398 -5.702 3.357 1.00 89.25 94 SER A CA 1
ATOM 703 C C . SER A 1 94 ? -0.019 -6.226 4.749 1.00 89.25 94 SER A C 1
ATOM 705 O O . SER A 1 94 ? -0.852 -6.206 5.654 1.00 89.25 94 SER A O 1
ATOM 707 N N . ALA A 1 95 ? 1.240 -6.624 4.956 1.00 91.50 95 ALA A N 1
ATOM 708 C CA . ALA A 1 95 ? 1.715 -7.121 6.246 1.00 91.50 95 ALA A CA 1
ATOM 709 C C . ALA A 1 95 ? 1.676 -6.049 7.348 1.00 91.50 95 ALA A C 1
ATOM 711 O O . ALA A 1 95 ? 1.355 -6.353 8.495 1.00 91.50 95 ALA A O 1
ATOM 712 N N . THR A 1 96 ? 1.995 -4.795 7.024 1.00 92.56 96 THR A N 1
ATOM 713 C CA . THR A 1 96 ? 1.895 -3.676 7.972 1.00 92.56 96 THR A CA 1
ATOM 714 C C . THR A 1 96 ? 0.440 -3.372 8.325 1.00 92.56 96 THR A C 1
ATOM 716 O O . THR A 1 96 ? 0.118 -3.318 9.509 1.00 92.56 96 THR A O 1
ATOM 719 N N . GLY A 1 97 ? -0.459 -3.289 7.335 1.00 91.69 97 GLY A N 1
ATOM 720 C CA . GLY A 1 97 ? -1.890 -3.090 7.597 1.00 91.69 97 GLY A CA 1
ATOM 721 C C . GLY A 1 97 ? -2.493 -4.193 8.473 1.00 91.69 97 GLY A C 1
ATOM 722 O O . GLY A 1 97 ? -3.202 -3.900 9.433 1.00 91.69 97 GLY A O 1
ATOM 723 N N . ARG A 1 98 ? -2.143 -5.461 8.211 1.00 94.56 98 ARG A N 1
ATOM 724 C CA . ARG A 1 98 ? -2.606 -6.597 9.022 1.00 94.56 98 ARG A CA 1
ATOM 725 C C . ARG A 1 98 ? -2.077 -6.546 10.454 1.00 94.56 98 ARG A C 1
ATOM 727 O O . ARG A 1 98 ? -2.841 -6.769 11.386 1.00 94.56 98 ARG A O 1
ATOM 734 N N . ARG A 1 99 ? -0.792 -6.223 10.648 1.00 94.81 99 ARG A N 1
ATOM 735 C CA . ARG A 1 99 ? -0.207 -6.070 11.991 1.00 94.81 99 ARG A CA 1
ATOM 736 C C . ARG A 1 99 ? -0.918 -4.979 12.789 1.00 94.81 99 ARG A C 1
ATOM 738 O O . ARG A 1 99 ? -1.285 -5.229 13.931 1.00 94.81 99 ARG A O 1
ATOM 745 N N . ALA A 1 100 ? -1.167 -3.817 12.188 1.00 93.12 100 ALA A N 1
ATOM 746 C CA . ALA A 1 100 ? -1.900 -2.737 12.845 1.00 93.12 100 ALA A CA 1
ATOM 747 C C . ALA A 1 100 ? -3.345 -3.135 13.190 1.00 93.12 100 ALA A C 1
ATOM 749 O O . ALA A 1 100 ? -3.783 -2.912 14.316 1.00 93.12 100 ALA A O 1
ATOM 750 N N . ALA A 1 101 ? -4.055 -3.799 12.272 1.00 92.50 101 ALA A N 1
ATOM 751 C CA . ALA A 1 101 ? -5.410 -4.289 12.521 1.00 92.50 101 ALA A CA 1
ATOM 752 C C . ALA A 1 101 ? -5.471 -5.287 13.690 1.00 92.50 101 ALA A C 1
ATOM 754 O O . ALA A 1 101 ? -6.365 -5.190 14.525 1.00 92.50 101 ALA A O 1
ATOM 755 N N . VAL A 1 102 ? -4.496 -6.196 13.799 1.00 95.31 102 VAL A N 1
ATOM 756 C CA . VAL A 1 102 ? -4.389 -7.122 14.941 1.00 95.31 102 VAL A CA 1
ATOM 757 C C . VAL A 1 102 ? -4.130 -6.370 16.249 1.00 95.31 102 VAL A C 1
ATOM 759 O O . VAL A 1 102 ? -4.769 -6.682 17.250 1.00 95.31 102 VAL A O 1
ATOM 762 N N . ARG A 1 103 ? -3.247 -5.356 16.257 1.00 94.62 103 ARG A N 1
ATOM 763 C CA . ARG A 1 103 ? -3.009 -4.523 17.455 1.00 94.62 103 ARG A CA 1
ATOM 764 C C . ARG A 1 103 ? -4.289 -3.823 17.915 1.00 94.62 103 ARG A C 1
ATOM 766 O O . ARG A 1 103 ? -4.588 -3.827 19.104 1.00 94.62 103 ARG A O 1
ATOM 773 N N . ILE A 1 104 ? -5.044 -3.252 16.977 1.00 91.19 104 ILE A N 1
ATOM 774 C CA . ILE A 1 104 ? -6.310 -2.569 17.266 1.00 91.19 104 ILE A CA 1
ATOM 775 C C . ILE A 1 104 ? -7.359 -3.554 17.781 1.00 91.19 104 ILE A C 1
ATOM 777 O O . ILE A 1 104 ? -7.978 -3.284 18.803 1.00 91.19 104 ILE A O 1
ATOM 781 N N . ALA A 1 105 ? -7.533 -4.701 17.121 1.00 91.31 105 ALA A N 1
ATOM 782 C CA . ALA A 1 105 ? -8.485 -5.722 17.553 1.00 91.31 105 ALA A CA 1
ATOM 783 C C . ALA A 1 105 ? -8.151 -6.259 18.954 1.00 91.31 105 ALA A C 1
ATOM 785 O O . ALA A 1 105 ? -9.046 -6.397 19.781 1.00 91.31 105 ALA A O 1
ATOM 786 N N . ALA A 1 106 ? -6.869 -6.483 19.258 1.00 92.94 106 ALA A N 1
ATOM 787 C CA . ALA A 1 106 ? -6.432 -6.901 20.589 1.00 92.94 106 ALA A CA 1
ATOM 788 C C . ALA A 1 106 ? -6.698 -5.826 21.658 1.00 92.94 106 ALA A C 1
ATOM 790 O O . ALA A 1 106 ? -7.169 -6.147 22.747 1.00 92.94 106 ALA A O 1
ATOM 791 N N . ALA A 1 107 ? -6.441 -4.551 21.346 1.00 90.38 107 ALA A N 1
ATOM 792 C CA . ALA A 1 1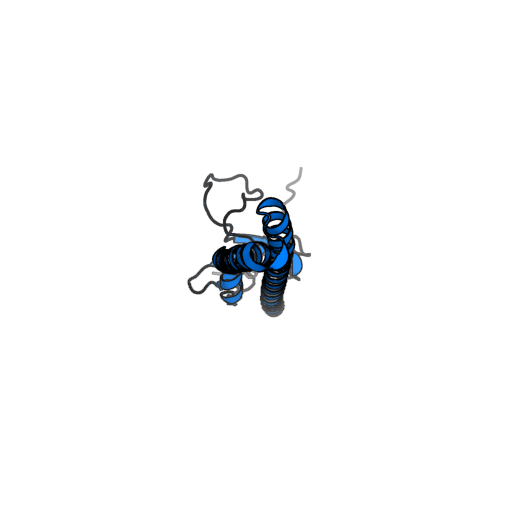07 ? -6.751 -3.439 22.244 1.00 90.38 107 ALA A CA 1
ATOM 793 C C . ALA A 1 107 ? -8.266 -3.281 22.470 1.00 90.38 107 ALA A C 1
ATOM 795 O O . ALA A 1 107 ? -8.693 -3.020 23.591 1.00 90.38 107 ALA A O 1
ATOM 796 N N . ALA A 1 108 ? -9.076 -3.489 21.428 1.00 88.19 108 ALA A N 1
ATOM 797 C CA . ALA A 1 108 ? -10.533 -3.439 21.504 1.00 88.19 108 ALA A CA 1
ATOM 798 C C . ALA A 1 108 ? -11.086 -4.590 22.353 1.00 88.19 108 ALA A C 1
ATOM 800 O O . ALA A 1 108 ? -11.879 -4.354 23.259 1.00 88.19 108 ALA A O 1
ATOM 801 N N . ALA A 1 109 ? -10.598 -5.813 22.138 1.00 88.81 109 ALA A N 1
ATOM 802 C CA . ALA A 1 109 ? -10.972 -6.971 22.945 1.00 88.81 109 ALA A CA 1
ATOM 803 C C . ALA A 1 109 ? -10.617 -6.770 24.429 1.00 88.81 109 ALA A C 1
ATOM 805 O O . ALA A 1 109 ? -11.439 -7.031 25.304 1.00 88.81 109 ALA A O 1
ATOM 806 N N . ALA A 1 110 ? -9.431 -6.223 24.727 1.00 89.19 110 ALA A N 1
ATOM 807 C CA . ALA A 1 110 ? -9.033 -5.883 26.097 1.00 89.19 110 ALA A CA 1
ATOM 808 C C . ALA A 1 110 ? -9.925 -4.800 26.737 1.00 89.19 110 ALA A C 1
ATOM 810 O O . ALA A 1 110 ? -10.078 -4.768 27.956 1.00 89.19 110 ALA A O 1
ATOM 811 N N . ALA A 1 111 ? -10.524 -3.934 25.917 1.00 84.06 111 ALA A N 1
ATOM 812 C CA . ALA A 1 111 ? -11.478 -2.910 26.328 1.00 84.06 111 ALA A CA 1
ATOM 813 C C . ALA A 1 111 ? -12.943 -3.398 26.355 1.00 84.06 111 ALA A C 1
ATOM 815 O O . ALA A 1 111 ? -13.829 -2.603 26.662 1.00 84.06 111 ALA A O 1
ATOM 816 N N . GLY A 1 112 ? -13.207 -4.677 26.056 1.00 85.44 112 GLY A N 1
ATOM 817 C CA . GLY A 1 112 ? -14.545 -5.278 26.101 1.00 85.44 112 GLY A CA 1
ATOM 818 C C . GLY A 1 112 ? -15.384 -5.105 24.831 1.00 85.44 112 GLY A C 1
ATOM 819 O O . GLY A 1 112 ? -16.596 -5.295 24.878 1.00 85.44 112 GLY A O 1
ATOM 820 N N . TYR A 1 113 ? -14.769 -4.738 23.705 1.00 84.12 113 TYR A N 1
ATOM 821 C CA . TYR A 1 113 ? -15.462 -4.642 22.420 1.00 84.12 113 TYR A CA 1
ATOM 822 C C . TYR A 1 113 ? -15.771 -6.032 21.845 1.00 84.12 113 TYR A C 1
ATOM 824 O O . TYR A 1 113 ? -15.001 -6.970 22.073 1.00 84.12 113 TYR A O 1
ATOM 832 N N . PRO A 1 114 ? -16.843 -6.164 21.041 1.00 84.62 114 PRO A N 1
ATOM 833 C CA . PRO A 1 114 ? -17.066 -7.354 20.228 1.00 84.62 114 PRO A CA 1
ATOM 834 C C . PRO A 1 114 ? -15.933 -7.562 19.213 1.00 84.62 114 PRO A C 1
ATOM 836 O O . PRO A 1 114 ? -15.227 -6.622 18.833 1.00 84.62 114 PRO A O 1
ATOM 839 N N . ASP A 1 115 ? -15.790 -8.803 18.745 1.00 87.06 115 ASP A N 1
ATOM 840 C CA . ASP A 1 115 ? -14.740 -9.182 17.801 1.00 87.06 115 ASP A CA 1
ATOM 841 C C . ASP A 1 115 ? -14.776 -8.318 16.533 1.00 87.06 115 ASP A C 1
ATOM 843 O O . ASP A 1 115 ? -15.767 -8.266 15.795 1.00 87.06 115 ASP A O 1
ATOM 847 N N . LEU A 1 116 ? -13.654 -7.644 16.265 1.00 86.38 116 LEU A N 1
ATOM 848 C CA . LEU A 1 116 ? -13.498 -6.789 15.094 1.00 86.38 116 LEU A CA 1
ATOM 849 C C . LEU A 1 116 ? -12.981 -7.598 13.894 1.00 86.38 116 LEU A C 1
ATOM 851 O O . LEU A 1 116 ? -11.987 -8.322 14.019 1.00 86.38 116 LEU A O 1
ATOM 855 N N . PRO A 1 117 ? -13.567 -7.441 12.691 1.00 87.44 117 PRO A N 1
ATOM 856 C CA . PRO A 1 117 ? -13.112 -8.154 11.502 1.00 87.44 117 PRO A CA 1
ATOM 857 C C . PRO A 1 117 ? -11.751 -7.617 11.025 1.00 87.44 117 PRO A C 1
ATOM 859 O O . PRO A 1 117 ? -11.662 -6.609 10.320 1.00 87.44 117 PRO A O 1
ATOM 862 N N . VAL A 1 118 ? -10.675 -8.324 11.388 1.00 90.25 118 VAL A N 1
ATOM 863 C CA . VAL A 1 118 ? -9.274 -7.916 11.160 1.00 90.25 118 VAL A CA 1
ATOM 864 C C . VAL A 1 118 ? -8.962 -7.634 9.690 1.00 90.25 118 VAL A C 1
ATOM 866 O O . VAL A 1 118 ? -8.312 -6.636 9.389 1.00 90.25 118 VAL A O 1
ATOM 869 N N . GLU A 1 119 ? -9.420 -8.476 8.762 1.00 87.88 119 GLU A N 1
ATOM 870 C CA . GLU A 1 119 ? -9.133 -8.297 7.329 1.00 87.88 119 GLU A CA 1
ATOM 871 C C . GLU A 1 119 ? -9.841 -7.061 6.752 1.00 87.88 119 GLU A C 1
ATOM 873 O O . GLU A 1 119 ? -9.251 -6.297 5.982 1.00 87.88 119 GLU A O 1
ATOM 878 N N . LEU A 1 120 ? -11.082 -6.804 7.182 1.00 84.19 120 LEU A N 1
ATOM 879 C CA . LEU A 1 120 ? -11.812 -5.595 6.804 1.00 84.19 120 LEU A CA 1
ATOM 880 C C . LEU A 1 120 ? -11.117 -4.355 7.379 1.00 84.19 120 LEU A C 1
ATOM 882 O O . LEU A 1 120 ? -10.851 -3.411 6.635 1.00 84.19 120 LEU A O 1
ATOM 886 N N . LEU A 1 121 ? -10.744 -4.385 8.661 1.00 86.88 121 LEU A N 1
ATOM 887 C CA . LEU A 1 121 ? -10.007 -3.305 9.316 1.00 86.88 121 LEU A CA 1
ATOM 888 C C . LEU A 1 121 ? -8.664 -3.025 8.621 1.00 86.88 121 LEU A C 1
ATOM 890 O O . LEU A 1 121 ? -8.363 -1.874 8.311 1.00 86.88 121 LEU A O 1
ATOM 894 N N . ALA A 1 122 ? -7.892 -4.065 8.292 1.00 88.75 122 ALA A N 1
ATOM 895 C CA . ALA A 1 122 ? -6.635 -3.940 7.555 1.00 88.75 122 ALA A CA 1
ATOM 896 C C . ALA A 1 122 ? -6.841 -3.304 6.172 1.00 88.75 122 ALA A C 1
ATOM 898 O O . ALA A 1 122 ? -6.055 -2.447 5.762 1.00 88.75 122 ALA A O 1
ATOM 899 N N . SER A 1 123 ? -7.911 -3.683 5.462 1.00 84.38 123 SER A N 1
ATOM 900 C CA . SER A 1 123 ? -8.236 -3.097 4.159 1.00 84.38 123 SER A CA 1
ATOM 901 C C . SER A 1 123 ? -8.562 -1.602 4.259 1.00 84.38 123 SER A C 1
ATOM 903 O O . SER A 1 123 ? -8.057 -0.823 3.454 1.00 84.38 123 SER A O 1
ATOM 905 N N . ARG A 1 124 ? -9.326 -1.185 5.280 1.00 83.31 124 ARG A N 1
ATOM 906 C CA . ARG A 1 124 ? -9.709 0.218 5.519 1.00 83.31 124 ARG A CA 1
ATOM 907 C C . ARG A 1 124 ? -8.526 1.078 5.944 1.00 83.31 124 ARG A C 1
ATOM 909 O O . ARG A 1 124 ? -8.318 2.150 5.390 1.00 83.31 124 ARG A O 1
ATOM 916 N N . LEU A 1 125 ? -7.685 0.567 6.842 1.00 85.56 125 LEU A N 1
ATOM 917 C CA . LEU A 1 125 ? -6.447 1.229 7.265 1.00 85.56 125 LEU A CA 1
ATOM 918 C C . LEU A 1 125 ? -5.505 1.525 6.089 1.00 85.56 125 LEU A C 1
ATOM 920 O O . LEU A 1 125 ? -4.786 2.526 6.102 1.00 85.56 125 LEU A O 1
ATOM 924 N N . LEU A 1 126 ? -5.514 0.665 5.069 1.00 84.44 126 LEU A N 1
ATOM 925 C CA . LEU A 1 126 ? -4.703 0.805 3.864 1.00 84.44 126 LEU A CA 1
ATOM 926 C C . LEU A 1 126 ? -5.404 1.546 2.723 1.00 84.44 126 LEU A C 1
ATOM 928 O O . LEU A 1 126 ? -4.745 1.771 1.710 1.00 84.44 126 LEU A O 1
ATOM 932 N N . GLN A 1 127 ? -6.688 1.898 2.829 1.00 77.56 127 GLN A N 1
ATOM 933 C CA . GLN A 1 127 ? -7.354 2.689 1.796 1.00 77.56 127 GLN A CA 1
ATOM 934 C C . GLN A 1 127 ? -6.807 4.114 1.799 1.00 77.56 127 GLN A C 1
ATOM 936 O O . GLN A 1 127 ? -6.639 4.729 2.858 1.00 77.56 127 GLN A O 1
ATOM 941 N N . ASP A 1 128 ? -6.515 4.607 0.596 1.00 65.75 128 ASP A N 1
ATOM 942 C CA . ASP A 1 128 ? -6.147 5.998 0.390 1.00 65.75 128 ASP A CA 1
ATOM 943 C C . ASP A 1 128 ? -7.334 6.891 0.760 1.00 65.75 128 ASP A C 1
ATOM 945 O O . ASP A 1 128 ? -8.504 6.522 0.631 1.00 65.75 128 ASP A O 1
ATOM 949 N N . ASP A 1 129 ? -6.996 8.092 1.195 1.00 62.22 129 ASP A N 1
ATOM 950 C CA . ASP A 1 129 ? -7.861 9.129 1.741 1.00 62.22 129 ASP A CA 1
ATOM 951 C C . ASP A 1 129 ? -8.857 9.731 0.718 1.00 62.22 129 ASP A C 1
ATOM 953 O O . ASP A 1 129 ? -9.275 10.864 0.870 1.00 62.22 129 ASP A O 1
ATOM 957 N N . ASN A 1 130 ? -9.257 9.005 -0.333 1.00 45.75 130 ASN A N 1
ATOM 958 C CA . ASN A 1 130 ? -10.047 9.527 -1.462 1.00 45.75 130 ASN A CA 1
ATOM 959 C C . ASN A 1 130 ? -11.183 8.590 -1.942 1.00 45.75 130 ASN A C 1
ATOM 961 O O . ASN A 1 130 ? -11.599 8.661 -3.098 1.00 45.75 130 ASN A O 1
ATOM 965 N N . GLY A 1 131 ? -11.683 7.676 -1.106 1.00 42.03 131 GLY A N 1
ATOM 966 C CA . GLY A 1 131 ? -12.827 6.828 -1.477 1.00 42.03 131 GLY A CA 1
ATOM 967 C C . GLY A 1 131 ? -14.176 7.563 -1.364 1.00 42.03 131 GLY A C 1
ATOM 968 O O . GLY A 1 131 ? -14.375 8.259 -0.370 1.00 42.03 131 GLY A O 1
ATOM 969 N N . PRO A 1 132 ? -15.128 7.409 -2.312 1.00 40.12 132 PRO A N 1
ATOM 970 C CA . PRO A 1 132 ? -16.489 7.913 -2.129 1.00 40.12 132 PRO A CA 1
ATOM 971 C C . PRO A 1 132 ? -17.159 7.227 -0.928 1.00 40.12 132 PRO A C 1
ATOM 973 O O . PRO A 1 132 ? -17.039 6.014 -0.743 1.00 40.12 132 PRO A O 1
ATOM 976 N N . VAL A 1 133 ? -17.857 8.019 -0.111 1.00 39.75 133 VAL A N 1
ATOM 977 C CA . VAL A 1 133 ? -18.579 7.582 1.094 1.00 39.75 133 VAL A CA 1
ATOM 978 C C . VAL A 1 133 ? -19.605 6.494 0.744 1.00 39.75 133 VAL A C 1
ATOM 980 O O . VAL A 1 133 ? -20.510 6.757 -0.052 1.00 39.75 133 VAL A O 1
ATOM 983 N N . PRO A 1 134 ? -19.554 5.292 1.349 1.00 41.03 134 PRO A N 1
ATOM 984 C CA . PRO A 1 134 ? -20.690 4.388 1.339 1.00 41.03 134 PRO A CA 1
ATOM 985 C C . PRO A 1 134 ? -21.704 4.864 2.391 1.00 41.03 134 PRO A C 1
ATOM 987 O O . PRO A 1 134 ? -21.563 4.590 3.574 1.00 41.03 134 PRO A O 1
ATOM 990 N N . TYR A 1 135 ? -22.704 5.603 1.909 1.00 39.12 135 TYR A N 1
ATOM 991 C CA . TYR A 1 135 ? -24.060 5.750 2.452 1.00 39.12 135 TYR A CA 1
ATOM 992 C C . TYR A 1 135 ? -24.233 6.138 3.939 1.00 39.12 135 TYR A C 1
ATOM 994 O O . TYR A 1 135 ? -24.589 5.317 4.777 1.00 39.12 135 TYR A O 1
ATOM 1002 N N . THR A 1 136 ? -24.201 7.442 4.222 1.00 38.66 136 THR A N 1
ATOM 1003 C CA . THR A 1 136 ? -25.141 8.064 5.172 1.00 38.66 136 THR A CA 1
ATOM 1004 C C . THR A 1 136 ? -25.808 9.228 4.439 1.00 38.66 136 THR A C 1
ATOM 1006 O O . THR A 1 136 ? -25.153 10.141 3.948 1.00 38.66 136 THR A O 1
ATOM 1009 N N . GLY A 1 137 ? -27.121 9.139 4.223 1.00 38.19 137 GLY A N 1
ATOM 1010 C CA . GLY A 1 137 ? -27.890 10.021 3.336 1.00 38.19 137 GLY A CA 1
ATOM 1011 C C . GLY A 1 137 ? -28.083 11.459 3.829 1.00 38.19 137 GLY A C 1
ATOM 1012 O O . GLY A 1 137 ? -29.158 12.017 3.627 1.00 38.19 137 GLY A O 1
ATOM 1013 N N . VAL A 1 138 ? -27.092 12.073 4.479 1.00 35.03 138 VAL A N 1
ATOM 1014 C CA . VAL A 1 138 ? -27.184 13.450 4.976 1.00 35.03 138 VAL A CA 1
ATOM 1015 C C . VAL A 1 138 ? -25.851 14.168 4.777 1.00 35.03 138 VAL A C 1
ATOM 1017 O O . VAL A 1 138 ? -24.854 13.821 5.394 1.00 35.03 138 VAL A O 1
ATOM 1020 N N . GLY A 1 139 ? -25.860 15.219 3.956 1.00 37.25 139 GLY A N 1
ATOM 1021 C CA . GLY A 1 139 ? -24.806 16.236 3.954 1.00 37.25 139 GLY A CA 1
ATOM 1022 C C . GLY A 1 139 ? -23.714 16.047 2.903 1.00 37.25 139 GLY A 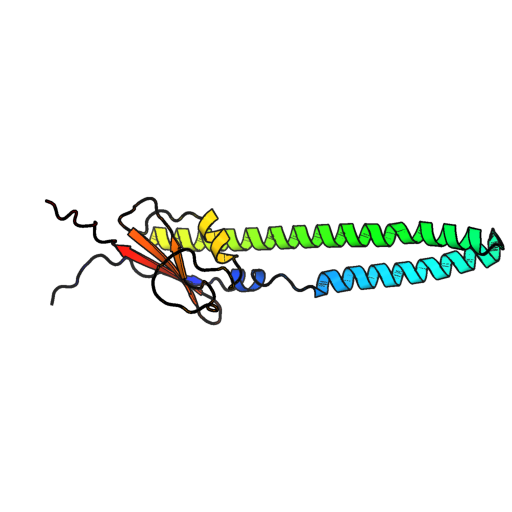C 1
ATOM 1023 O O . GLY A 1 139 ? -22.887 15.147 2.959 1.00 37.25 139 GLY A O 1
ATOM 1024 N N . ARG A 1 140 ? -23.711 16.959 1.934 1.00 39.47 140 ARG A N 1
ATOM 1025 C CA . ARG A 1 140 ? -22.706 17.121 0.883 1.00 39.47 140 ARG A CA 1
ATOM 1026 C C . ARG A 1 140 ? -21.396 17.666 1.463 1.00 39.47 140 ARG A C 1
ATOM 1028 O O . ARG A 1 140 ? -21.380 18.839 1.801 1.00 39.47 140 ARG A O 1
ATOM 1035 N N . GLU A 1 141 ? -20.302 16.908 1.412 1.00 39.06 141 GLU A N 1
ATOM 1036 C CA . GLU A 1 141 ? -18.959 17.462 1.155 1.00 39.06 141 GLU A CA 1
ATOM 1037 C C . GLU A 1 141 ? -18.137 16.465 0.308 1.00 39.06 141 GLU A C 1
ATOM 1039 O O . GLU A 1 141 ? -17.829 15.376 0.786 1.00 39.06 141 GLU A O 1
ATOM 1044 N N . PRO A 1 142 ? -17.786 16.770 -0.960 1.00 41.81 142 PRO A N 1
ATOM 1045 C CA . PRO A 1 142 ? -17.222 15.771 -1.878 1.00 41.81 142 PRO A CA 1
ATOM 1046 C C . PRO A 1 142 ? -15.719 15.469 -1.716 1.00 41.81 142 PRO A C 1
ATOM 1048 O O . PRO A 1 142 ? -15.167 14.781 -2.570 1.00 41.81 142 PRO A O 1
ATOM 1051 N N . TYR A 1 143 ? -15.030 15.978 -0.688 1.00 41.00 143 TYR A N 1
ATOM 1052 C CA . TYR A 1 143 ? -13.555 15.990 -0.670 1.00 41.00 143 TYR A CA 1
ATOM 1053 C C . TYR A 1 143 ? -12.901 15.717 0.689 1.00 41.00 143 TYR A C 1
ATOM 1055 O O . TYR A 1 143 ? -11.725 16.033 0.870 1.00 41.00 143 TYR A O 1
ATOM 1063 N N . GLN A 1 144 ? -13.616 15.132 1.651 1.00 43.44 144 GLN A N 1
ATOM 1064 C CA . GLN A 1 144 ? -12.977 14.718 2.897 1.00 43.44 144 GLN A CA 1
ATOM 1065 C C . GLN A 1 144 ? -12.478 13.273 2.802 1.00 43.44 144 GLN A C 1
ATOM 1067 O O . GLN A 1 144 ? -13.240 12.381 2.420 1.00 43.44 144 GLN A O 1
ATOM 1072 N N . PRO A 1 145 ? -11.220 13.015 3.190 1.00 51.31 145 PRO A N 1
ATOM 1073 C CA . PRO A 1 145 ? -10.753 11.669 3.428 1.00 51.31 145 PRO A CA 1
ATOM 1074 C C . PRO A 1 145 ? -11.663 10.885 4.349 1.00 51.31 145 PRO A C 1
ATOM 1076 O O . PRO A 1 145 ? -12.066 11.405 5.387 1.00 51.31 145 PRO A O 1
ATOM 1079 N N . LEU A 1 146 ? -11.922 9.616 4.015 1.00 56.66 146 LEU A N 1
ATOM 1080 C CA . LEU A 1 146 ? -12.565 8.651 4.911 1.00 56.66 146 LEU A CA 1
ATOM 1081 C C . LEU A 1 146 ? -11.649 8.389 6.114 1.00 56.66 146 LEU A C 1
ATOM 1083 O O . LEU A 1 146 ? -10.967 7.370 6.212 1.00 56.66 146 LEU A O 1
ATOM 1087 N N . ARG A 1 147 ? -11.570 9.357 7.021 1.00 70.12 147 ARG A N 1
ATOM 1088 C CA . ARG A 1 147 ? -10.912 9.224 8.315 1.00 70.12 147 ARG A CA 1
ATOM 1089 C C . ARG A 1 147 ? -11.770 8.405 9.252 1.00 70.12 147 ARG A C 1
ATOM 1091 O O . ARG A 1 147 ? -11.204 7.759 10.111 1.00 70.12 147 ARG A O 1
ATOM 1098 N N . THR A 1 148 ? -13.078 8.361 9.030 1.00 75.69 148 THR A N 1
ATOM 1099 C CA . THR A 1 148 ? -14.036 7.669 9.887 1.00 75.69 148 THR A CA 1
ATOM 1100 C C . THR A 1 148 ? -14.783 6.602 9.100 1.00 75.69 148 THR A C 1
ATOM 1102 O O . THR A 1 148 ? -15.239 6.860 7.986 1.00 75.69 148 THR A O 1
ATOM 1105 N N . TRP A 1 149 ? -14.924 5.409 9.669 1.00 77.06 149 TRP A N 1
ATOM 1106 C CA . TRP A 1 149 ? -15.788 4.357 9.136 1.00 77.06 149 TRP A CA 1
ATOM 1107 C C . TRP A 1 149 ? -16.415 3.534 10.254 1.00 77.06 149 TRP A C 1
ATOM 1109 O O . TRP A 1 149 ? -15.829 3.350 11.320 1.00 77.06 149 TRP A O 1
ATOM 1119 N N . GLU A 1 150 ? -17.593 2.997 9.967 1.00 74.25 150 GLU A N 1
ATOM 1120 C CA . GLU A 1 150 ? -18.278 2.042 10.828 1.00 74.25 150 GLU A CA 1
ATOM 1121 C C . GLU A 1 150 ? -17.862 0.614 10.456 1.00 74.25 150 GLU A C 1
ATOM 1123 O O . GLU A 1 150 ? -17.752 0.249 9.279 1.00 74.25 150 GLU A O 1
ATOM 1128 N N . LEU A 1 151 ? -17.602 -0.200 11.472 1.00 74.56 151 LEU A N 1
ATOM 1129 C CA . LEU A 1 151 ? -17.384 -1.631 11.354 1.00 74.56 151 LEU A CA 1
ATOM 1130 C C . LEU A 1 151 ? -18.611 -2.347 11.896 1.00 74.56 151 LEU A C 1
ATOM 1132 O O . LEU A 1 151 ? -18.910 -2.277 13.086 1.00 74.56 151 LEU A O 1
ATOM 1136 N N . ALA A 1 152 ? -19.291 -3.069 11.008 1.00 70.75 152 ALA A N 1
ATOM 1137 C CA . ALA A 1 152 ? -20.274 -4.051 11.426 1.00 70.75 152 ALA A CA 1
ATOM 1138 C C . ALA A 1 152 ? -19.567 -5.113 12.277 1.00 70.75 152 ALA A C 1
ATOM 1140 O O . ALA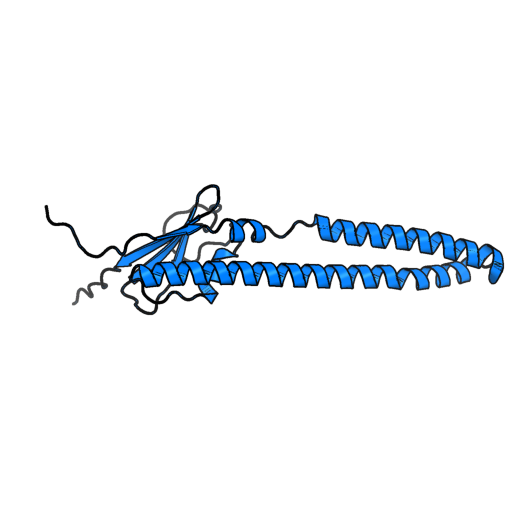 A 1 152 ? -18.549 -5.677 11.859 1.00 70.75 152 ALA A O 1
ATOM 1141 N N . THR A 1 153 ? -20.101 -5.357 13.468 1.00 72.31 153 THR A N 1
ATOM 1142 C CA . THR A 1 153 ? -19.612 -6.398 14.373 1.00 72.31 153 THR A CA 1
ATOM 1143 C C . THR A 1 153 ? -20.595 -7.562 14.405 1.00 72.31 153 THR A C 1
ATOM 1145 O O . THR A 1 153 ? -21.677 -7.488 13.819 1.00 72.31 153 THR A O 1
ATOM 1148 N N . ALA A 1 154 ? -20.211 -8.666 15.048 1.00 74.12 154 ALA A N 1
ATOM 1149 C CA . ALA A 1 154 ? -21.110 -9.804 15.234 1.00 74.12 154 ALA A CA 1
ATOM 1150 C C . ALA A 1 154 ? -22.332 -9.452 16.105 1.00 74.12 154 ALA A C 1
ATOM 1152 O O . ALA A 1 154 ? -23.361 -10.117 15.999 1.00 74.12 154 ALA A O 1
ATOM 1153 N N . ASP A 1 155 ? -22.226 -8.408 16.932 1.00 73.69 155 ASP A N 1
ATOM 1154 C CA . ASP A 1 155 ? -23.329 -7.877 17.720 1.00 73.69 155 ASP A CA 1
ATOM 1155 C C . ASP A 1 155 ? -23.938 -6.646 17.018 1.00 73.69 155 ASP A C 1
ATOM 1157 O O . ASP A 1 155 ? -23.332 -5.571 17.006 1.00 73.69 155 ASP A O 1
ATOM 1161 N N . PRO A 1 156 ? -25.143 -6.760 16.430 1.00 69.62 156 PRO A N 1
ATOM 1162 C CA . PRO A 1 156 ? -25.786 -5.645 15.738 1.00 69.62 156 PRO A CA 1
ATOM 1163 C C . PRO A 1 156 ? -26.239 -4.528 16.690 1.00 69.62 156 PRO A C 1
ATOM 1165 O O . PRO A 1 156 ? -26.597 -3.448 16.222 1.00 69.62 156 PRO A O 1
ATOM 1168 N N . SER A 1 157 ? -26.239 -4.767 18.007 1.00 67.31 157 SER A N 1
ATOM 1169 C CA . SER A 1 157 ? -26.565 -3.753 19.011 1.00 67.31 157 SER A CA 1
ATOM 1170 C C . SER A 1 157 ? -25.395 -2.817 19.328 1.00 67.31 157 SER A C 1
ATOM 1172 O O . SER A 1 157 ? -25.591 -1.822 20.022 1.00 67.31 157 SER A O 1
ATOM 1174 N N . ILE A 1 158 ? -24.196 -3.084 18.796 1.00 69.88 158 ILE A N 1
ATOM 1175 C CA . ILE A 1 158 ? -22.994 -2.278 19.024 1.00 69.88 158 ILE A CA 1
ATOM 1176 C C . ILE A 1 158 ? -22.448 -1.786 17.679 1.00 69.88 158 ILE A C 1
ATOM 1178 O O . ILE A 1 158 ? -21.922 -2.558 16.872 1.00 69.88 158 ILE A O 1
ATOM 1182 N N . ALA A 1 159 ? -22.527 -0.474 17.455 1.00 73.12 159 ALA A N 1
ATOM 1183 C CA . ALA A 1 159 ? -21.878 0.183 16.328 1.00 73.12 159 ALA A CA 1
ATOM 1184 C C . ALA A 1 159 ? -20.452 0.566 16.724 1.00 73.12 159 ALA A C 1
ATOM 1186 O O . ALA A 1 159 ? -20.247 1.344 17.657 1.00 73.12 159 ALA A O 1
ATOM 1187 N N . VAL A 1 160 ? -19.461 0.028 16.010 1.00 78.00 160 VAL A N 1
ATOM 1188 C CA . VAL A 1 160 ? -18.052 0.377 16.217 1.00 78.00 160 VAL A CA 1
ATOM 1189 C C . VAL A 1 160 ? -17.612 1.364 15.151 1.00 78.00 160 VAL A C 1
ATOM 1191 O O . VAL A 1 160 ? -17.580 1.045 13.966 1.00 78.00 160 VAL A O 1
ATOM 1194 N N . THR A 1 161 ? -17.199 2.543 15.589 1.00 81.38 161 THR A N 1
ATOM 1195 C CA . THR A 1 161 ? -16.640 3.591 14.743 1.00 81.38 161 THR A CA 1
ATOM 1196 C C . THR A 1 161 ? -15.131 3.621 14.908 1.00 81.38 161 THR A C 1
ATOM 1198 O O . THR A 1 161 ? -14.606 3.643 16.022 1.00 81.38 161 THR A O 1
ATOM 1201 N N . VAL A 1 162 ? -14.419 3.636 13.787 1.00 81.88 162 VAL A N 1
ATOM 1202 C CA . VAL A 1 162 ? -12.965 3.763 13.747 1.00 81.88 162 VAL A CA 1
ATOM 1203 C C . VAL A 1 162 ? -12.609 5.055 13.041 1.00 81.88 162 VAL A C 1
ATOM 1205 O O . VAL A 1 162 ? -13.033 5.281 11.910 1.00 81.88 162 VAL A O 1
ATOM 1208 N N . THR A 1 163 ? -11.806 5.876 13.709 1.00 82.31 163 THR A N 1
ATOM 1209 C CA . THR A 1 163 ? -11.372 7.186 13.237 1.00 82.31 163 THR A CA 1
ATOM 1210 C C . THR A 1 163 ? -9.849 7.252 13.172 1.00 82.31 163 THR A C 1
ATOM 1212 O O . THR A 1 163 ? -9.176 7.022 14.172 1.00 82.31 163 THR A O 1
ATOM 1215 N N . ARG A 1 164 ? -9.283 7.610 12.021 1.00 82.44 164 ARG A N 1
ATOM 1216 C CA . ARG A 1 164 ? -7.873 7.977 11.845 1.00 82.44 164 ARG A CA 1
ATOM 1217 C C . ARG A 1 164 ? -7.706 9.471 12.062 1.00 82.44 164 ARG A C 1
ATOM 1219 O O . ARG A 1 164 ? -8.372 10.258 11.393 1.00 82.44 164 ARG A O 1
ATOM 1226 N N . ASP A 1 165 ? -6.807 9.864 12.951 1.00 75.88 165 ASP A N 1
ATOM 1227 C CA . ASP A 1 165 ? -6.539 11.277 13.216 1.00 75.88 165 ASP A CA 1
ATOM 1228 C C . ASP A 1 165 ? -5.132 11.516 13.788 1.00 75.88 165 ASP A C 1
ATOM 1230 O O . ASP A 1 165 ? -4.449 10.582 14.213 1.00 75.88 165 ASP A O 1
ATOM 1234 N N . GLY A 1 166 ? -4.710 12.779 13.832 1.00 67.31 166 GLY A N 1
ATOM 1235 C CA . GLY A 1 166 ? -3.463 13.218 14.463 1.00 67.31 166 GLY A CA 1
ATOM 1236 C C . GLY A 1 166 ? -2.242 13.301 13.539 1.00 67.31 166 GLY A C 1
ATOM 1237 O O . GLY A 1 166 ? -2.261 12.889 12.379 1.00 67.31 166 GLY A O 1
ATOM 1238 N N . ALA A 1 167 ? -1.164 13.871 14.087 1.00 71.75 167 ALA A N 1
ATOM 1239 C CA . ALA A 1 167 ? 0.170 13.929 13.492 1.00 71.75 167 ALA A CA 1
ATOM 1240 C C . ALA A 1 167 ? 1.220 13.754 14.614 1.00 71.75 167 ALA A C 1
ATOM 1242 O O . ALA A 1 167 ? 1.438 14.704 15.369 1.00 71.75 167 ALA A O 1
ATOM 1243 N N . PRO A 1 168 ? 1.861 12.575 14.770 1.00 72.75 168 PRO A N 1
ATOM 1244 C CA . PRO A 1 168 ? 1.775 11.360 13.941 1.00 72.75 168 PRO A CA 1
ATOM 1245 C C . PRO A 1 168 ? 0.380 10.702 13.929 1.00 72.75 168 PRO A C 1
ATOM 1247 O O . PRO A 1 168 ? -0.416 10.921 14.838 1.00 72.75 168 PRO A O 1
ATOM 1250 N N . GLU A 1 169 ? 0.075 9.928 12.879 1.00 80.31 169 GLU A N 1
ATOM 1251 C CA . GLU A 1 169 ? -1.259 9.335 12.686 1.00 80.31 169 GLU A CA 1
ATOM 1252 C C . GLU A 1 169 ? -1.577 8.268 13.744 1.00 80.31 169 GLU A C 1
ATOM 1254 O O . GLU A 1 169 ? -0.830 7.309 13.939 1.00 80.31 169 GLU A O 1
ATOM 1259 N N . THR A 1 170 ? -2.749 8.393 14.358 1.00 82.44 170 THR A N 1
ATOM 1260 C CA . THR A 1 170 ? -3.322 7.444 15.314 1.00 82.44 170 THR A CA 1
ATOM 1261 C C . THR A 1 170 ? -4.671 6.939 14.819 1.00 82.44 170 THR A C 1
ATOM 1263 O O . THR A 1 170 ? -5.375 7.618 14.070 1.00 82.44 170 THR A O 1
ATOM 1266 N N . THR A 1 171 ? -5.057 5.746 15.259 1.00 82.88 171 THR A N 1
ATOM 1267 C CA . THR A 1 171 ? -6.389 5.187 15.039 1.00 82.88 171 THR A CA 1
ATOM 1268 C C . THR A 1 171 ? -7.129 5.111 16.367 1.00 82.88 171 THR A C 1
ATOM 1270 O O . THR A 1 171 ? -6.719 4.398 17.282 1.00 82.88 171 THR A O 1
ATOM 1273 N N . ARG A 1 172 ? -8.233 5.845 16.464 1.00 83.75 172 ARG A N 1
ATOM 1274 C CA . ARG A 1 172 ? -9.196 5.782 17.558 1.00 83.75 172 ARG A CA 1
ATOM 1275 C C . ARG A 1 172 ? -10.299 4.787 17.208 1.00 83.75 172 ARG A C 1
ATOM 1277 O O . ARG A 1 172 ? -10.819 4.829 16.100 1.00 83.75 172 ARG A O 1
ATOM 1284 N N . VAL A 1 173 ? -10.683 3.930 18.147 1.00 81.12 173 VAL A N 1
ATOM 1285 C CA . VAL A 1 173 ? -11.889 3.096 18.040 1.00 81.12 173 VAL A CA 1
ATOM 1286 C C . VAL A 1 173 ? -12.823 3.454 19.183 1.00 81.12 173 VAL A C 1
ATOM 1288 O O . VAL A 1 173 ? -12.391 3.563 20.330 1.00 81.12 173 VAL A O 1
ATOM 1291 N N . SER A 1 174 ?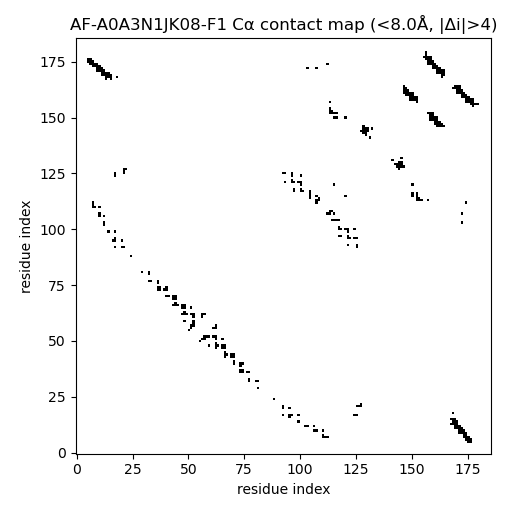 -14.087 3.663 18.852 1.00 81.19 174 SER A N 1
ATOM 1292 C CA . SER A 1 174 ? -15.166 3.981 19.783 1.00 81.19 174 SER A CA 1
ATOM 1293 C C . SER A 1 174 ? -16.368 3.107 19.463 1.00 81.19 174 SER A C 1
ATOM 1295 O O . SER A 1 174 ? -16.641 2.868 18.289 1.00 81.19 174 SER A O 1
ATOM 1297 N N . ALA A 1 175 ? -17.096 2.656 20.476 1.00 74.12 175 ALA A N 1
ATOM 1298 C CA . ALA A 1 175 ? -18.358 1.956 20.291 1.00 74.12 175 ALA A CA 1
ATOM 1299 C C . ALA A 1 175 ? -19.500 2.760 20.894 1.00 74.12 175 ALA A C 1
ATOM 1301 O O . ALA A 1 175 ? -19.337 3.373 21.946 1.00 74.12 175 ALA A O 1
ATOM 1302 N N . ALA A 1 176 ? -20.644 2.708 20.226 1.00 68.81 176 ALA A N 1
ATOM 1303 C CA . ALA A 1 176 ? -21.910 3.179 20.752 1.00 68.81 176 ALA A CA 1
ATOM 1304 C C . ALA A 1 176 ? -22.910 2.025 20.710 1.00 68.81 176 ALA A C 1
ATOM 1306 O O . ALA A 1 176 ? -22.961 1.261 19.738 1.00 68.81 176 ALA A O 1
ATOM 1307 N N . THR A 1 177 ? -23.723 1.908 21.753 1.00 66.56 177 THR A N 1
ATOM 1308 C CA . THR A 1 177 ? -24.892 1.033 21.709 1.00 66.56 177 THR A CA 1
ATOM 1309 C C . THR A 1 177 ? -25.902 1.625 20.729 1.00 66.56 177 THR A C 1
ATOM 1311 O O . THR A 1 177 ? -26.317 2.780 20.840 1.00 66.56 177 THR A O 1
ATOM 1314 N N . VAL A 1 178 ? -26.281 0.847 19.717 1.00 60.78 178 VAL A N 1
ATOM 1315 C CA . VAL A 1 178 ? -27.355 1.218 18.802 1.00 60.78 178 VAL A CA 1
ATOM 1316 C C . VAL A 1 178 ? -28.650 0.987 19.566 1.00 60.78 178 VAL A C 1
ATOM 1318 O O . VAL A 1 178 ? -28.944 -0.161 19.914 1.00 60.78 178 VAL A O 1
ATOM 1321 N N . PRO A 1 179 ? -29.441 2.036 19.858 1.00 54.50 179 PRO A N 1
ATOM 1322 C CA . PRO A 1 179 ? -30.727 1.826 20.490 1.00 54.50 179 PRO A CA 1
ATOM 1323 C C . PRO A 1 179 ? -31.525 0.892 19.589 1.00 54.50 179 PRO A C 1
ATOM 1325 O O . PRO A 1 179 ? -31.703 1.182 18.401 1.00 54.50 179 PRO A O 1
ATOM 1328 N N . ALA A 1 180 ? -31.971 -0.239 20.148 1.00 52.84 180 ALA A N 1
ATOM 1329 C CA . ALA A 1 180 ? -32.867 -1.148 19.454 1.00 52.84 180 ALA A CA 1
ATOM 1330 C C . ALA A 1 180 ? -33.958 -0.291 18.821 1.00 52.84 180 ALA A C 1
ATOM 1332 O O . ALA A 1 180 ? -34.580 0.521 19.519 1.00 52.84 180 ALA A O 1
ATOM 1333 N N . ARG A 1 181 ? -34.131 -0.412 17.498 1.00 47.66 181 ARG A N 1
ATOM 1334 C CA . ARG A 1 181 ? -35.248 0.222 16.807 1.00 47.66 181 ARG A CA 1
ATOM 1335 C C . ARG A 1 181 ? -36.471 -0.165 17.622 1.00 47.66 181 ARG A C 1
ATOM 1337 O O . ARG A 1 181 ? -36.808 -1.342 17.698 1.00 47.66 181 ARG A O 1
ATOM 1344 N N . ARG A 1 182 ? -37.059 0.798 18.338 1.00 43.44 182 ARG A N 1
ATOM 1345 C CA . ARG A 1 182 ? -38.363 0.581 18.941 1.00 43.44 182 ARG A CA 1
ATOM 1346 C C . ARG A 1 182 ? -39.256 0.390 17.739 1.00 43.44 182 ARG A C 1
ATOM 1348 O O . ARG A 1 182 ? -39.616 1.366 17.084 1.00 43.44 182 ARG A O 1
ATOM 1355 N N . ASP A 1 183 ? -39.536 -0.865 17.432 1.00 45.28 183 ASP A N 1
ATOM 1356 C CA . ASP A 1 183 ? -40.682 -1.247 16.639 1.00 45.28 183 ASP A CA 1
ATOM 1357 C C . ASP A 1 183 ? -41.896 -0.798 17.455 1.00 45.28 183 ASP A C 1
ATOM 1359 O O . ASP A 1 183 ? -42.480 -1.526 18.255 1.00 45.28 183 ASP A O 1
ATOM 1363 N N . GLY A 1 184 ? -42.185 0.496 17.341 1.00 36.31 184 GLY A N 1
ATOM 1364 C CA . GLY A 1 184 ? -43.447 1.080 17.723 1.00 36.31 184 GLY A CA 1
ATOM 1365 C C . GLY A 1 184 ? -44.475 0.562 16.735 1.00 36.31 184 GLY A C 1
ATOM 1366 O O . GLY A 1 184 ? -44.668 1.152 15.678 1.00 36.31 184 GLY A O 1
ATOM 1367 N N . ALA A 1 185 ? -45.068 -0.573 17.093 1.00 34.62 185 ALA A N 1
ATOM 1368 C CA . ALA A 1 185 ? -46.418 -0.976 16.721 1.00 34.62 185 ALA A CA 1
ATOM 1369 C C . ALA A 1 185 ? -47.443 0.130 17.061 1.00 34.62 185 ALA A C 1
ATOM 1371 O O . ALA A 1 185 ? -47.111 1.018 17.858 1.00 34.62 185 ALA A O 1
ATOM 1372 N N . PRO A 1 186 ? -48.723 0.028 16.661 1.00 42.25 186 PRO A N 1
ATOM 1373 C CA . PRO A 1 186 ? -49.367 -0.743 15.590 1.00 42.25 186 PRO A CA 1
ATOM 1374 C C . PRO A 1 186 ? -49.785 0.111 14.373 1.00 42.25 186 PRO A C 1
ATOM 1376 O O . PRO A 1 186 ? -49.781 1.359 14.472 1.00 42.25 186 PRO A O 1
#

Solvent-accessible surface area (backbone atoms only — not comparable to full-atom values): 10531 Å² total; per-residue (Å²): 134,86,82,83,83,74,67,52,69,70,46,77,41,85,35,44,72,35,57,70,50,41,56,74,82,57,71,60,66,52,50,50,45,48,51,51,32,49,53,53,26,53,52,49,26,51,56,42,22,52,47,31,24,75,74,74,65,73,30,70,68,63,15,45,54,54,15,53,61,68,27,52,60,34,58,54,50,35,54,52,49,45,54,49,52,52,51,51,51,52,51,51,37,51,53,46,21,42,52,49,23,49,54,50,38,52,54,36,47,75,55,71,46,74,71,60,58,42,70,61,46,15,51,55,65,47,50,65,61,76,55,82,82,88,80,72,98,68,83,92,69,98,78,65,47,68,37,62,47,77,45,87,39,88,49,82,52,41,45,33,39,38,34,53,48,74,88,76,37,27,36,36,39,38,45,42,64,45,75,73,79,76,80,75,72,132

Sequence (186 aa):
MPVTRDDLPAIVVDTSDVAAVRAPAGRGASTSVYALAYASGVLAFIAIGVYQNAWLHRSVGTSFLLAALWVVPFIAIAHVLDAALYRGRRRARSATGRRAAVRIAAAAAAAGYPDLPVELLASRLLQDDNGPVPYTGVGREPYQPLRTWELATADPSIAVTVTRDGAPETTRVSAATVPARRDGAP

Mean predicted aligned error: 12.2 Å